Protein AF-D8S7T9-F1 (afdb_monomer_lite)

Sequence (359 aa):
MAIVAQCFHDFSVYMCTDYEGRRCRTYKETYKSWFNVFKRYNYNITSVTRKLCLKIQSFLRFKGFEYMSTKGLPNNVINEAEAILNVNFPNSLRCLLLSMDGQPENCIISGLQHQEYRGFIGTYWTCNTFVCSKLLSLREICSFTIDLRLSVPCFPANLVSFGCSLDASKIYFINVHSGDIFITSKDFRLNSEVMLCTPISVRGEMSLICWLAKLSSNLHTGKSCLIQNPIKAIFQGGLAANSLYHHGCVPIPELSSFASDEFTYVAFICIDSEYLSLYNNIYLCASHKSKSNVNDTLLHKFSIWFGSQEEYCYDGRTYGVMTKKFTLEVPLCTVWVACKSESETLTKSLDVSFLDYMF

Secondary structure (DSSP, 8-state):
-HHHHHHHHHH---SSB-TTSPBPSSHHHHHHHHHHHHTTS-HHHHHHHHHHHHHHHHHHHHTT--SPPPBPPPHHHHHHHHHHHTSPPPHHHHHHHHHB--S-TTHHHHHHHTT----TTEEEEETTEEEEEEEPPHHHHHHHHHHHHHHSTT--TTEEEEEEETTSSSEEEEETTT--EEEE-TTHHHH--EEE-S-GGG-STTHHHHHHHHHHHHHHTT-S---S-HHHHHHHHHHHTTS-------------------EEEEEEEEEEHHHHTT-SEEEEEEEE--TT---EEEEEEEEPP-S---EEEETTEEEEEEEEEEEE-STTEEEEEEEE-SSSPEE------------

Structure (mmCIF, N/CA/C/O backbone):
data_AF-D8S7T9-F1
#
_entry.id   AF-D8S7T9-F1
#
loop_
_atom_site.group_PDB
_atom_site.id
_atom_site.type_symbol
_atom_site.label_atom_id
_atom_site.label_alt_id
_atom_site.label_comp_id
_atom_site.label_asym_id
_atom_site.label_entity_id
_atom_site.label_seq_id
_atom_site.pdbx_PDB_ins_code
_atom_site.Cartn_x
_atom_site.Cartn_y
_atom_site.Cartn_z
_atom_site.occupancy
_atom_site.B_iso_or_equiv
_atom_site.auth_seq_id
_atom_site.auth_comp_id
_atom_site.auth_asym_id
_atom_site.auth_atom_id
_atom_site.pdbx_PDB_model_num
ATOM 1 N N . MET A 1 1 ? -18.961 6.317 29.649 1.00 61.78 1 MET A N 1
ATOM 2 C CA . MET A 1 1 ? -17.769 6.998 29.091 1.00 61.78 1 MET A CA 1
ATOM 3 C C . MET A 1 1 ? -16.629 6.040 28.739 1.00 61.78 1 MET A C 1
ATOM 5 O O . MET A 1 1 ? -16.102 6.177 27.646 1.00 61.78 1 MET A O 1
ATOM 9 N N . ALA A 1 2 ? -16.296 5.039 29.569 1.00 81.31 2 ALA A N 1
ATOM 10 C CA . ALA A 1 2 ? -15.176 4.115 29.310 1.00 81.31 2 ALA A CA 1
ATOM 11 C C . ALA A 1 2 ? -15.178 3.460 27.910 1.00 81.31 2 ALA A C 1
ATOM 13 O O . ALA A 1 2 ? -14.163 3.467 27.225 1.00 81.31 2 ALA A O 1
ATOM 14 N N . ILE A 1 3 ? -16.332 2.982 27.427 1.00 83.69 3 ILE A N 1
ATOM 15 C CA . ILE A 1 3 ? -16.404 2.300 26.122 1.00 83.69 3 ILE A CA 1
ATOM 16 C C . ILE A 1 3 ? -16.193 3.233 24.918 1.00 83.69 3 ILE A C 1
ATOM 18 O O . ILE A 1 3 ? -15.766 2.782 23.859 1.00 83.69 3 ILE A O 1
ATOM 22 N N . VAL A 1 4 ? -16.462 4.534 25.080 1.00 86.12 4 VAL A N 1
ATOM 23 C CA . VAL A 1 4 ? -16.204 5.550 24.046 1.00 86.12 4 VAL A CA 1
ATOM 24 C C . VAL A 1 4 ? -14.700 5.750 23.904 1.00 86.12 4 VAL A C 1
ATOM 26 O O . VAL A 1 4 ? -14.163 5.642 22.805 1.00 86.12 4 VAL A O 1
ATOM 29 N N . ALA A 1 5 ? -14.020 5.951 25.039 1.00 84.94 5 ALA A N 1
ATOM 30 C CA . ALA A 1 5 ? -12.566 6.054 25.090 1.00 84.94 5 ALA A CA 1
ATOM 31 C C . ALA A 1 5 ? -11.900 4.795 24.520 1.00 84.94 5 ALA A C 1
ATOM 33 O O . ALA A 1 5 ? -10.916 4.903 23.798 1.00 84.94 5 ALA A O 1
ATOM 34 N N . GLN A 1 6 ? -12.479 3.618 24.765 1.00 85.56 6 GLN A N 1
ATOM 35 C CA . GLN A 1 6 ? -11.957 2.361 24.244 1.00 85.56 6 GLN A CA 1
ATOM 36 C C . GLN A 1 6 ? -12.157 2.207 22.727 1.00 85.56 6 GLN A C 1
ATOM 38 O O . GLN A 1 6 ? -11.219 1.835 22.033 1.00 85.56 6 GLN A O 1
ATOM 43 N N . CYS A 1 7 ? -13.320 2.577 22.172 1.00 86.12 7 CYS A N 1
ATOM 44 C CA . CYS A 1 7 ? -13.515 2.616 20.711 1.00 86.12 7 CYS A CA 1
ATOM 45 C C . CYS A 1 7 ? -12.513 3.550 20.022 1.00 86.12 7 CYS A C 1
ATOM 47 O O . CYS A 1 7 ? -11.958 3.219 18.972 1.00 86.12 7 CYS A O 1
ATOM 49 N N . PHE A 1 8 ? -12.272 4.717 20.621 1.00 85.81 8 PHE A N 1
ATOM 50 C CA . PHE A 1 8 ? -11.303 5.675 20.112 1.00 85.81 8 PHE A CA 1
ATOM 51 C C . PHE A 1 8 ? -9.867 5.149 20.228 1.00 85.81 8 PHE A C 1
ATOM 53 O O . PHE A 1 8 ? -9.102 5.200 19.267 1.00 85.81 8 PHE A O 1
ATOM 60 N N . HIS A 1 9 ? -9.500 4.603 21.384 1.00 84.44 9 HIS A N 1
ATOM 61 C CA . HIS A 1 9 ? -8.158 4.088 21.617 1.00 84.44 9 HIS A CA 1
ATOM 62 C C . HIS A 1 9 ? -7.837 2.893 20.715 1.00 84.44 9 HIS A C 1
ATOM 64 O O . HIS A 1 9 ? -6.738 2.820 20.172 1.00 84.44 9 HIS A O 1
ATOM 70 N N . ASP A 1 10 ? -8.780 1.975 20.528 1.00 83.12 10 ASP A N 1
ATOM 71 C CA . ASP A 1 10 ? -8.523 0.700 19.859 1.00 83.12 10 ASP A CA 1
ATOM 72 C C . ASP A 1 10 ? -8.684 0.807 18.340 1.00 83.12 10 ASP A C 1
ATOM 74 O O . ASP A 1 10 ? -7.868 0.270 17.584 1.00 83.12 10 ASP A O 1
ATOM 78 N N . PHE A 1 11 ? -9.697 1.559 17.896 1.00 83.69 11 PHE A N 1
ATOM 79 C CA . PHE A 1 11 ? -10.107 1.640 16.493 1.00 83.69 11 PHE A CA 1
ATOM 80 C C . PHE A 1 11 ? -10.143 3.070 15.941 1.00 83.69 11 PHE A C 1
ATOM 82 O O . PHE A 1 11 ? -10.482 3.254 14.773 1.00 83.69 11 PHE A O 1
ATOM 89 N N . SER A 1 12 ? -9.818 4.093 16.739 1.00 84.94 12 SER A N 1
ATOM 90 C CA . SER A 1 12 ? -9.882 5.507 16.326 1.00 84.94 12 SER A CA 1
ATOM 91 C C . SER A 1 12 ? -11.252 5.894 15.754 1.00 84.94 12 SER A C 1
ATOM 93 O O . SER A 1 12 ? -11.362 6.641 14.782 1.00 84.94 12 SER A O 1
ATOM 95 N N . VAL A 1 13 ? -12.309 5.351 16.363 1.00 85.44 13 VAL A N 1
ATOM 96 C CA . VAL A 1 13 ? -13.708 5.589 15.997 1.00 85.44 13 VAL A CA 1
ATOM 97 C C . VAL A 1 13 ? -14.301 6.643 16.931 1.00 85.44 13 VAL A C 1
ATOM 99 O O . VAL A 1 13 ? -14.369 6.439 18.141 1.00 85.44 13 VAL A O 1
ATOM 102 N N . TYR A 1 14 ? -14.735 7.765 16.356 1.00 87.38 14 TYR A N 1
ATOM 103 C CA . TYR A 1 14 ? -15.283 8.931 17.066 1.00 87.38 14 TYR A CA 1
ATOM 104 C C . TYR A 1 14 ? -16.811 9.063 16.954 1.00 87.38 14 TYR A C 1
ATOM 106 O O . TYR A 1 14 ? -17.395 9.964 17.547 1.00 87.38 14 TYR A O 1
ATOM 114 N N . MET A 1 15 ? -17.471 8.174 16.204 1.00 88.75 15 MET A N 1
ATOM 115 C CA . MET A 1 15 ? -18.933 8.111 16.097 1.00 88.75 15 MET A CA 1
ATOM 116 C C . MET A 1 15 ? -19.416 6.677 16.302 1.00 88.75 15 MET A C 1
ATOM 118 O O . MET A 1 15 ? -18.704 5.740 15.950 1.00 88.75 15 MET A O 1
ATOM 122 N N . CYS A 1 16 ? -20.644 6.492 16.797 1.00 92.19 16 CYS A N 1
ATOM 123 C CA . CYS A 1 16 ? -21.295 5.181 16.876 1.00 92.19 16 CYS A CA 1
ATOM 124 C C . CYS A 1 16 ? -21.527 4.608 15.469 1.00 92.19 16 CYS A C 1
ATOM 126 O O . CYS A 1 16 ? -22.607 4.762 14.900 1.00 92.19 16 CYS A O 1
ATOM 128 N N . THR A 1 17 ? -20.513 3.977 14.891 1.00 91.06 17 THR A N 1
ATOM 129 C CA . THR A 1 17 ? -20.541 3.418 13.540 1.00 91.06 17 THR A CA 1
ATOM 130 C C . THR A 1 17 ? -19.900 2.047 13.540 1.00 91.06 17 THR A C 1
ATOM 132 O O . THR A 1 17 ? -18.891 1.829 14.207 1.00 91.06 17 THR A O 1
ATOM 135 N N . ASP A 1 18 ? -20.493 1.104 12.826 1.00 89.31 18 ASP A N 1
ATOM 136 C CA . ASP A 1 18 ? -19.906 -0.212 12.627 1.00 89.31 18 ASP A CA 1
ATOM 137 C C . ASP A 1 18 ? -18.683 -0.135 11.697 1.00 89.31 18 ASP A C 1
ATOM 139 O O . ASP A 1 18 ? -18.306 0.936 11.210 1.00 89.31 18 ASP A O 1
ATOM 143 N N . TYR A 1 19 ? -18.031 -1.272 11.466 1.00 82.75 19 TYR A N 1
ATOM 144 C CA . TYR A 1 19 ? -16.831 -1.311 10.627 1.00 82.75 19 TYR A CA 1
ATOM 145 C C . TYR A 1 19 ? -17.101 -0.933 9.158 1.00 82.75 19 TYR A C 1
ATOM 147 O O . TYR A 1 19 ? -16.207 -0.447 8.469 1.00 82.75 19 TYR A O 1
ATOM 155 N N . GLU A 1 20 ? -18.340 -1.107 8.692 1.00 83.06 20 GLU A N 1
ATOM 156 C CA . GLU A 1 20 ? -18.798 -0.724 7.353 1.00 83.06 20 GLU A CA 1
ATOM 157 C C . GLU A 1 20 ? -19.238 0.746 7.305 1.00 83.06 20 GLU A C 1
ATOM 159 O O . GLU A 1 20 ? -19.651 1.240 6.256 1.00 83.06 20 GLU A O 1
ATOM 164 N N . GLY A 1 21 ? -19.138 1.486 8.412 1.00 83.88 21 GLY A N 1
ATOM 165 C CA . GLY A 1 21 ? -19.540 2.887 8.516 1.00 83.88 21 GLY A CA 1
ATOM 166 C C . GLY A 1 21 ? -21.049 3.108 8.647 1.00 83.88 21 GLY A C 1
ATOM 167 O O . GLY A 1 21 ? -21.503 4.247 8.531 1.00 83.88 21 GLY A O 1
ATOM 168 N N . ARG A 1 22 ? -21.844 2.062 8.893 1.00 89.44 22 ARG A N 1
ATOM 169 C CA . ARG A 1 22 ? -23.276 2.189 9.205 1.00 89.44 22 ARG A CA 1
ATOM 170 C C . ARG A 1 22 ? -23.439 2.660 10.643 1.00 89.44 22 ARG A C 1
ATOM 172 O O . ARG A 1 22 ? -22.680 2.262 11.521 1.00 89.44 22 ARG A O 1
ATOM 179 N N . ARG A 1 23 ? -24.438 3.499 10.916 1.00 93.62 23 ARG A N 1
ATOM 180 C CA . ARG A 1 23 ? -24.698 3.989 12.279 1.00 93.62 23 ARG A CA 1
ATOM 181 C C . ARG A 1 23 ? -25.137 2.843 13.200 1.00 93.62 23 ARG A C 1
ATOM 183 O O . ARG A 1 23 ? -26.058 2.102 12.875 1.00 93.62 23 ARG A O 1
ATOM 190 N N . CYS A 1 24 ? -24.512 2.754 14.369 1.00 94.88 24 CYS A N 1
ATOM 191 C CA . CYS A 1 24 ? -24.904 1.885 15.479 1.00 94.88 24 CYS A CA 1
ATOM 192 C C . CYS A 1 24 ? -25.748 2.664 16.492 1.00 94.88 24 CYS A C 1
ATOM 194 O O . CYS A 1 24 ? -25.611 3.884 16.612 1.00 94.88 24 CYS A O 1
ATOM 196 N N . ARG A 1 25 ? -26.555 1.964 17.300 1.00 94.44 25 ARG A N 1
ATOM 197 C CA . ARG A 1 25 ? -27.319 2.600 18.388 1.00 94.44 25 ARG A CA 1
ATOM 198 C C . ARG A 1 25 ? -26.417 2.968 19.562 1.00 94.44 25 ARG A C 1
ATOM 200 O O . ARG A 1 25 ? -26.697 3.922 20.280 1.00 94.44 25 ARG A O 1
ATOM 207 N N . THR A 1 26 ? -25.329 2.219 19.766 1.00 95.25 26 THR A N 1
ATOM 208 C CA . THR A 1 26 ? -24.405 2.438 20.889 1.00 95.25 26 THR A CA 1
ATOM 209 C C . THR A 1 26 ? -22.932 2.245 20.520 1.00 95.25 26 THR A C 1
ATOM 211 O O . THR A 1 26 ? -22.576 1.536 19.572 1.00 95.25 26 THR A O 1
ATOM 214 N N . TYR A 1 27 ? -22.041 2.806 21.345 1.00 92.88 27 TYR A N 1
ATOM 215 C CA . TYR A 1 27 ? -20.605 2.515 21.280 1.00 92.88 27 TYR A CA 1
ATOM 216 C C . TYR A 1 27 ? -20.274 1.060 21.648 1.00 92.88 27 TYR A C 1
ATOM 218 O O . TYR A 1 27 ? -19.257 0.540 21.210 1.00 92.88 27 TYR A O 1
ATOM 226 N N . LYS A 1 28 ? -21.135 0.360 22.401 1.00 94.69 28 LYS A N 1
ATOM 227 C CA . LYS A 1 28 ? -20.950 -1.072 22.692 1.00 94.69 28 LYS A CA 1
ATOM 228 C C . LYS A 1 28 ? -21.147 -1.928 21.442 1.00 94.69 28 LYS A C 1
ATOM 230 O O . LYS A 1 28 ? -20.353 -2.829 21.185 1.00 94.69 28 LYS A O 1
ATOM 235 N N . GLU A 1 29 ? -22.182 -1.629 20.659 1.00 94.75 29 GLU A N 1
ATOM 236 C CA . GLU A 1 29 ? -22.422 -2.261 19.354 1.00 94.75 29 GLU A CA 1
ATOM 237 C C . GLU A 1 29 ? -21.301 -1.941 18.368 1.00 94.75 29 GLU A C 1
ATOM 239 O O . GLU A 1 29 ? -20.779 -2.847 17.724 1.00 94.75 29 GLU A O 1
ATOM 244 N N . THR A 1 30 ? -20.879 -0.674 18.335 1.00 93.62 30 THR A N 1
ATOM 245 C CA . THR A 1 30 ? -19.709 -0.208 17.577 1.00 93.62 30 THR A CA 1
ATOM 246 C C . THR A 1 30 ? -18.482 -1.045 17.932 1.00 93.62 30 THR A C 1
ATOM 248 O O . THR A 1 30 ? -17.964 -1.760 17.077 1.00 93.62 30 THR A O 1
ATOM 251 N N . TYR A 1 31 ? -18.073 -1.062 19.204 1.00 91.81 31 TYR A N 1
ATOM 252 C CA . TYR A 1 31 ? -16.911 -1.825 19.660 1.00 91.81 31 TYR A CA 1
ATOM 253 C C . TYR A 1 31 ? -17.007 -3.298 19.272 1.00 91.81 31 TYR A C 1
ATOM 255 O O . TYR A 1 31 ? -16.071 -3.853 18.708 1.00 91.81 31 TYR A O 1
ATOM 263 N N . LYS A 1 32 ? -18.161 -3.929 19.522 1.00 92.69 32 LYS A N 1
ATOM 264 C CA . LYS A 1 32 ? -18.389 -5.339 19.195 1.00 92.69 32 LYS A CA 1
ATOM 265 C C . LYS A 1 32 ? -18.274 -5.594 17.693 1.00 92.69 32 LYS A C 1
ATOM 267 O O . LYS A 1 32 ? -17.698 -6.608 17.311 1.00 92.69 32 LYS A O 1
ATOM 272 N N . SER A 1 33 ? -18.792 -4.703 16.848 1.00 90.75 33 SER A N 1
ATOM 273 C CA . SER A 1 33 ? -18.662 -4.825 15.395 1.00 90.75 33 SER A CA 1
ATOM 274 C C . SER A 1 33 ? -17.204 -4.758 14.955 1.00 90.75 33 SER A C 1
ATOM 276 O O . SER A 1 33 ? -16.753 -5.648 14.238 1.00 90.75 33 SER A O 1
ATOM 278 N N . TRP A 1 34 ? -16.478 -3.728 15.387 1.00 88.62 34 TRP A N 1
ATOM 279 C CA . TRP A 1 34 ? -15.075 -3.527 15.030 1.00 88.62 34 TRP A CA 1
ATOM 280 C C . TRP A 1 34 ? -14.200 -4.673 15.548 1.00 88.62 34 TRP A C 1
ATOM 282 O O . TRP A 1 34 ? -13.459 -5.295 14.787 1.00 88.62 34 TRP A O 1
ATOM 292 N N . PHE A 1 35 ? -14.368 -5.038 16.819 1.00 88.94 35 PHE A N 1
ATOM 293 C CA . PHE A 1 35 ? -13.677 -6.164 17.434 1.00 88.94 35 PHE A CA 1
ATOM 294 C C . PHE A 1 35 ? -13.981 -7.485 16.723 1.00 88.94 35 PHE A C 1
ATOM 296 O O . PHE A 1 35 ? -13.075 -8.271 16.491 1.00 88.94 35 PHE A O 1
ATOM 303 N N . ASN A 1 36 ? -15.228 -7.754 16.327 1.00 88.31 36 ASN A N 1
ATOM 304 C CA . ASN A 1 36 ? -15.576 -9.010 15.656 1.00 88.31 36 ASN A CA 1
ATOM 305 C C . ASN A 1 36 ? -14.937 -9.177 14.277 1.00 88.31 36 ASN A C 1
ATOM 307 O O . ASN A 1 36 ? -14.655 -10.312 13.887 1.00 88.31 36 ASN A O 1
ATOM 311 N N . VAL A 1 37 ? -14.730 -8.078 13.553 1.00 83.94 37 VAL A N 1
ATOM 312 C CA . VAL A 1 37 ? -14.011 -8.098 12.277 1.00 83.94 37 VAL A CA 1
ATOM 313 C C . VAL A 1 37 ? -12.524 -8.292 12.518 1.00 83.94 37 VAL A C 1
ATOM 315 O O . VAL A 1 37 ? -11.904 -9.144 11.886 1.00 83.94 37 VAL A O 1
ATOM 318 N N . PHE A 1 38 ? -11.966 -7.557 13.477 1.00 80.38 38 PHE A N 1
ATOM 319 C CA . PHE A 1 38 ? -10.525 -7.513 13.672 1.00 80.38 38 PHE A CA 1
ATOM 320 C C . PHE A 1 38 ? -9.946 -8.608 14.560 1.00 80.38 38 PHE A C 1
ATOM 322 O O . PHE A 1 38 ? -8.776 -8.931 14.408 1.00 80.38 38 PHE A O 1
ATOM 329 N N . LYS A 1 39 ? -10.748 -9.268 15.401 1.00 83.75 39 LYS A N 1
ATOM 330 C CA . LYS A 1 39 ? -10.316 -10.441 16.185 1.00 83.75 39 LYS A CA 1
ATOM 331 C C . LYS A 1 39 ? -9.911 -11.636 15.317 1.00 83.75 39 LYS A C 1
ATOM 333 O O . LYS A 1 39 ? -9.321 -12.576 15.831 1.00 83.75 39 LYS A O 1
ATOM 338 N N . ARG A 1 40 ? -10.295 -11.635 14.032 1.00 81.69 40 ARG A N 1
ATOM 339 C CA . ARG A 1 40 ? -9.862 -12.638 13.044 1.00 81.69 40 ARG A CA 1
ATOM 340 C C . ARG A 1 40 ? -8.404 -12.437 12.627 1.00 81.69 40 ARG A C 1
ATOM 342 O O . ARG A 1 40 ? -7.799 -13.356 12.093 1.00 81.69 40 ARG A O 1
ATOM 349 N N . TYR A 1 41 ? -7.867 -11.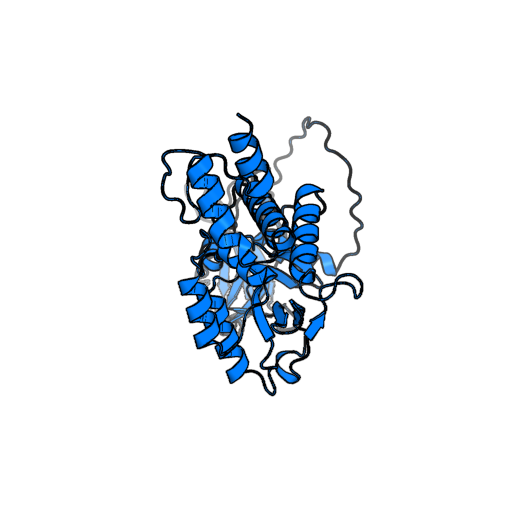250 12.882 1.00 82.19 41 TYR A N 1
ATOM 350 C CA . TYR A 1 41 ? -6.495 -10.862 12.612 1.00 82.19 41 TYR A CA 1
ATOM 351 C C . TYR A 1 41 ? -5.737 -10.691 13.925 1.00 82.19 41 TYR A C 1
ATOM 353 O O . TYR A 1 41 ? -6.319 -10.628 15.012 1.00 82.19 41 TYR A O 1
ATOM 361 N N . ASN A 1 42 ? -4.414 -10.562 13.838 1.00 83.75 42 ASN A N 1
ATOM 362 C CA . ASN A 1 42 ? -3.641 -10.133 14.992 1.00 83.75 42 ASN A CA 1
ATOM 363 C C . ASN A 1 42 ? -4.088 -8.713 15.392 1.00 83.75 42 ASN A C 1
ATOM 365 O O . ASN A 1 42 ? -3.947 -7.750 14.630 1.00 83.75 42 ASN A O 1
ATOM 369 N N . TYR A 1 43 ? -4.646 -8.597 16.597 1.00 81.50 43 TYR A N 1
ATOM 370 C CA . TYR A 1 43 ? -5.220 -7.354 17.106 1.00 81.50 43 TYR A CA 1
ATOM 371 C C . TYR A 1 43 ? -4.212 -6.194 17.101 1.00 81.50 43 TYR A C 1
ATOM 373 O O . TYR A 1 43 ? -4.552 -5.080 16.697 1.00 81.50 43 TYR A O 1
ATOM 381 N N . ASN A 1 44 ? -2.956 -6.467 17.468 1.00 84.25 44 ASN A N 1
ATOM 382 C CA . ASN A 1 44 ? -1.903 -5.453 17.505 1.00 84.25 44 ASN A CA 1
ATOM 383 C C . ASN A 1 44 ? -1.572 -4.947 16.098 1.00 84.25 44 ASN A C 1
ATOM 385 O O . ASN A 1 44 ? -1.517 -3.737 15.887 1.00 84.25 44 ASN A O 1
ATOM 389 N N . ILE A 1 45 ? -1.430 -5.858 15.128 1.00 86.06 45 ILE A N 1
ATOM 390 C CA . ILE A 1 45 ? -1.201 -5.509 13.714 1.00 86.06 45 ILE A CA 1
ATOM 391 C C . ILE A 1 45 ? -2.323 -4.602 13.221 1.00 86.06 45 ILE A C 1
ATOM 393 O O . ILE A 1 45 ? -2.075 -3.546 12.638 1.00 86.06 45 ILE A O 1
ATOM 397 N N . THR A 1 46 ? -3.561 -4.979 13.516 1.00 82.25 46 THR A N 1
ATOM 398 C CA . THR A 1 46 ? -4.735 -4.253 13.044 1.00 82.25 46 THR A CA 1
ATOM 399 C C . THR A 1 46 ? -4.830 -2.850 13.643 1.00 82.25 46 THR A C 1
ATOM 401 O O . THR A 1 46 ? -4.944 -1.866 12.908 1.00 82.25 46 THR A O 1
ATOM 404 N N . SER A 1 47 ? -4.769 -2.742 14.976 1.00 83.81 47 SER A N 1
ATOM 405 C CA . SER A 1 47 ? -4.905 -1.460 15.673 1.00 83.81 47 SER A CA 1
ATOM 406 C C . SER A 1 47 ? -3.800 -0.490 15.252 1.00 83.81 47 SER A C 1
ATOM 408 O O . SER A 1 47 ? -4.077 0.670 14.940 1.00 83.81 47 SER A O 1
ATOM 410 N N . VAL A 1 48 ? -2.554 -0.970 15.162 1.00 89.44 48 VAL A N 1
ATOM 411 C CA . VAL A 1 48 ? -1.413 -0.140 14.754 1.00 89.44 48 VAL A CA 1
ATOM 412 C C . VAL A 1 48 ? -1.539 0.287 13.293 1.00 89.44 48 VAL A C 1
ATOM 414 O O . VAL A 1 48 ? -1.411 1.478 13.006 1.00 89.44 48 VAL A O 1
ATOM 417 N N . THR A 1 49 ? -1.854 -0.638 12.379 1.00 89.00 49 THR A N 1
ATOM 418 C CA . THR A 1 49 ? -2.036 -0.324 10.951 1.00 89.00 49 THR A CA 1
ATOM 419 C C . THR A 1 49 ? -3.100 0.749 10.772 1.00 89.00 49 THR A C 1
ATOM 421 O O . THR A 1 49 ? -2.846 1.774 10.141 1.00 89.00 49 THR A O 1
ATOM 424 N N . ARG A 1 50 ? -4.267 0.580 11.401 1.00 86.31 50 ARG A N 1
ATOM 425 C CA . ARG A 1 50 ? -5.373 1.534 11.296 1.00 86.31 50 ARG A CA 1
ATOM 426 C C . ARG A 1 50 ? -5.016 2.913 11.852 1.00 86.31 50 ARG A C 1
ATOM 428 O O . ARG A 1 50 ? -5.304 3.920 11.205 1.00 86.31 50 ARG A O 1
ATOM 435 N N . LYS A 1 51 ? -4.365 2.976 13.017 1.00 88.50 51 LYS A N 1
ATOM 436 C CA . LYS A 1 51 ? -3.885 4.242 13.601 1.00 88.50 51 LYS A CA 1
ATOM 437 C C . LYS A 1 51 ? -2.926 4.963 12.659 1.00 88.50 51 LYS A C 1
ATOM 439 O O . LYS A 1 51 ? -3.062 6.168 12.459 1.00 88.50 51 LYS A O 1
ATOM 444 N N . LEU A 1 52 ? -1.983 4.236 12.059 1.00 90.44 52 LEU A N 1
ATOM 445 C CA . LEU A 1 52 ? -1.040 4.795 11.089 1.00 90.44 52 LEU A CA 1
ATOM 446 C C . LEU A 1 52 ? -1.756 5.310 9.841 1.00 90.44 52 LEU A C 1
ATOM 448 O O . LEU A 1 52 ? -1.513 6.442 9.432 1.00 90.44 52 LEU A O 1
ATOM 452 N N . CYS A 1 53 ? -2.683 4.522 9.298 1.00 88.38 53 CYS A N 1
ATOM 453 C CA . CYS A 1 53 ? -3.513 4.895 8.157 1.00 88.38 53 CYS A CA 1
ATOM 454 C C . CYS A 1 53 ? -4.262 6.207 8.415 1.00 88.38 53 CYS A C 1
ATOM 456 O O . CYS A 1 53 ? -4.131 7.154 7.645 1.00 88.38 53 CYS A O 1
ATOM 458 N N . LEU A 1 54 ? -4.979 6.299 9.537 1.00 86.12 54 LEU A N 1
ATOM 459 C CA . LEU A 1 54 ? -5.739 7.494 9.910 1.00 86.12 54 LEU A CA 1
ATOM 460 C C . LEU A 1 54 ? -4.841 8.696 10.194 1.00 86.12 54 LEU A C 1
ATOM 462 O O . LEU A 1 54 ? -5.211 9.822 9.866 1.00 86.12 54 LEU A O 1
ATOM 466 N N . LYS A 1 55 ? -3.660 8.477 10.779 1.00 88.62 55 LYS A N 1
ATOM 467 C CA . LYS A 1 55 ? -2.680 9.538 11.025 1.00 88.62 55 LYS A CA 1
ATOM 468 C C . LYS A 1 55 ? -2.126 10.095 9.714 1.00 88.62 55 LYS A C 1
ATOM 470 O O . LYS A 1 55 ? -2.032 11.310 9.567 1.00 88.62 55 LYS A O 1
ATOM 475 N N . ILE A 1 56 ? -1.799 9.228 8.754 1.00 86.38 56 ILE A N 1
ATOM 476 C CA . ILE A 1 56 ? -1.364 9.643 7.414 1.00 86.38 56 ILE A CA 1
ATOM 477 C C . ILE A 1 56 ? -2.508 10.373 6.702 1.00 86.38 56 ILE A C 1
ATOM 479 O O . ILE A 1 56 ? -2.315 11.499 6.261 1.00 86.38 56 ILE A O 1
ATOM 483 N N . GLN A 1 57 ? -3.714 9.802 6.671 1.00 83.75 57 GLN A N 1
ATOM 484 C CA . GLN A 1 57 ? -4.891 10.435 6.062 1.00 83.75 57 GLN A CA 1
ATOM 485 C C . GLN A 1 57 ? -5.198 11.808 6.670 1.00 83.75 57 GLN A C 1
ATOM 487 O O . GLN A 1 57 ? -5.443 12.760 5.937 1.00 83.75 57 GLN A O 1
ATOM 492 N N . SER A 1 58 ? -5.158 11.934 7.998 1.00 84.31 58 SER A N 1
ATOM 493 C CA . SER A 1 58 ? -5.388 13.209 8.691 1.00 84.31 58 SER A CA 1
ATOM 494 C C . SER A 1 58 ? -4.343 14.251 8.311 1.00 84.31 58 SER A C 1
ATOM 496 O O . SER A 1 58 ? -4.699 15.392 8.025 1.00 84.31 58 SER A O 1
ATOM 498 N N . PHE A 1 59 ? -3.067 13.856 8.253 1.00 83.94 59 PHE A N 1
ATOM 499 C CA . PHE A 1 59 ? -2.000 14.741 7.796 1.00 83.94 59 PHE A CA 1
ATOM 500 C C . PHE A 1 59 ? -2.223 15.185 6.350 1.00 83.94 59 PHE A C 1
ATOM 502 O O . PHE A 1 59 ? -2.109 16.371 6.046 1.00 83.94 59 PHE A O 1
ATOM 509 N N . LEU A 1 60 ? -2.582 14.250 5.468 1.00 78.50 60 LEU A N 1
ATOM 510 C CA . LEU A 1 60 ? -2.811 14.560 4.065 1.00 78.50 60 LEU A CA 1
ATOM 511 C C . LEU A 1 60 ? -4.015 15.505 3.878 1.00 78.50 60 LEU A C 1
ATOM 513 O O . LEU A 1 60 ? -3.915 16.485 3.143 1.00 78.50 60 LEU A O 1
ATOM 517 N N . ARG A 1 61 ? -5.116 15.286 4.608 1.00 80.00 61 ARG A N 1
ATOM 518 C CA . ARG A 1 61 ? -6.278 16.195 4.612 1.00 80.00 61 ARG A CA 1
ATOM 519 C C . ARG A 1 61 ? -5.931 17.583 5.128 1.00 80.00 61 ARG A C 1
ATOM 521 O O . ARG A 1 61 ? -6.331 18.571 4.528 1.00 80.00 61 ARG A O 1
ATOM 528 N N . PHE A 1 62 ? -5.171 17.666 6.220 1.00 80.44 62 PHE A N 1
ATOM 529 C CA . PHE A 1 62 ? -4.735 18.946 6.784 1.00 80.44 62 PHE A CA 1
ATOM 530 C C . PHE A 1 62 ? -3.911 19.771 5.785 1.00 80.44 62 PHE A C 1
ATOM 532 O O . PHE A 1 62 ? -3.941 20.997 5.815 1.00 80.44 62 PHE A O 1
ATOM 539 N N . LYS A 1 63 ? -3.190 19.105 4.881 1.00 74.06 63 LYS A N 1
ATOM 540 C CA . LYS A 1 63 ? -2.416 19.745 3.814 1.00 74.06 63 LYS A CA 1
ATOM 541 C C . LYS A 1 63 ? -3.220 20.044 2.543 1.00 74.06 63 LYS A C 1
ATOM 543 O O . LYS A 1 63 ? -2.621 20.509 1.581 1.00 74.06 63 LYS A O 1
ATOM 548 N N . GLY A 1 64 ? -4.536 19.820 2.547 1.00 68.19 64 GLY A N 1
ATOM 549 C CA . GLY A 1 64 ? -5.420 20.158 1.430 1.00 68.19 64 GLY A CA 1
ATOM 550 C C . GLY A 1 64 ? -5.330 19.200 0.243 1.00 68.19 64 GLY A C 1
ATOM 551 O O . GLY A 1 64 ? -5.664 19.584 -0.867 1.00 68.19 64 GLY A O 1
ATOM 552 N N . PHE A 1 65 ? -4.861 17.963 0.435 1.00 70.06 65 PHE A N 1
ATOM 553 C CA . PHE A 1 65 ? -4.811 17.005 -0.669 1.00 70.06 65 PHE A CA 1
ATOM 554 C C . PHE A 1 65 ? -6.209 16.451 -0.959 1.00 70.06 65 PHE A C 1
ATOM 556 O O . PHE A 1 65 ? -6.759 15.702 -0.152 1.00 70.06 65 PHE A O 1
ATOM 563 N N . GLU A 1 66 ? -6.775 16.803 -2.115 1.00 58.16 66 GLU A N 1
ATOM 564 C CA . GLU A 1 66 ? -8.121 16.373 -2.523 1.00 58.16 66 GLU A CA 1
ATOM 565 C C . GLU A 1 66 ? -8.172 14.916 -3.000 1.00 58.16 66 GLU A C 1
ATOM 567 O O . GLU A 1 66 ? -9.176 14.226 -2.814 1.00 58.16 66 GLU A O 1
ATOM 572 N N . TYR A 1 67 ? -7.064 14.393 -3.532 1.00 63.03 67 TYR A N 1
ATOM 573 C CA . TYR A 1 67 ? -6.974 13.027 -4.057 1.00 63.03 67 TYR A CA 1
ATOM 574 C C . TYR A 1 67 ? -6.707 12.000 -2.952 1.00 63.03 67 TYR A C 1
ATOM 576 O O . TYR A 1 67 ? -5.655 11.353 -2.868 1.00 63.03 67 TYR A O 1
ATOM 584 N N . MET A 1 68 ? -7.678 11.923 -2.047 1.00 64.50 68 MET A N 1
ATOM 585 C CA . MET A 1 68 ? -7.634 11.120 -0.838 1.00 64.50 68 MET A CA 1
ATOM 586 C C . MET A 1 68 ? -7.791 9.636 -1.104 1.00 64.50 68 MET A C 1
ATOM 588 O O . MET A 1 68 ? -8.488 9.205 -2.019 1.00 64.50 68 MET A O 1
ATOM 592 N N . SER A 1 69 ? -7.184 8.856 -0.211 1.00 64.56 69 SER A N 1
ATOM 593 C CA . SER A 1 69 ? -7.410 7.426 -0.173 1.00 64.56 69 SER A CA 1
ATOM 594 C C . SER A 1 69 ? -8.890 7.120 0.040 1.00 64.56 69 SER A C 1
ATOM 596 O O . SER A 1 69 ? -9.530 7.726 0.911 1.00 64.56 69 SER A O 1
ATOM 598 N N . THR A 1 70 ? -9.411 6.163 -0.709 1.00 77.88 70 THR A N 1
ATOM 599 C CA . THR A 1 70 ? -10.804 5.719 -0.627 1.00 77.88 70 THR A CA 1
ATOM 600 C C . THR A 1 70 ? -11.065 4.955 0.678 1.00 77.88 70 THR A C 1
ATOM 602 O O . THR A 1 70 ? -10.159 4.594 1.440 1.00 77.88 70 THR A O 1
ATOM 605 N N . LYS A 1 71 ? -12.349 4.763 0.991 1.00 84.94 71 LYS A N 1
ATOM 606 C CA . LYS A 1 71 ? -12.798 4.033 2.182 1.00 84.94 71 LYS A CA 1
ATOM 607 C C . LYS A 1 71 ? -12.295 2.585 2.135 1.00 84.94 71 LYS A C 1
ATOM 609 O O . LYS A 1 71 ? -12.263 1.987 1.071 1.00 84.94 71 LYS A O 1
ATOM 614 N N . GLY A 1 72 ? -11.9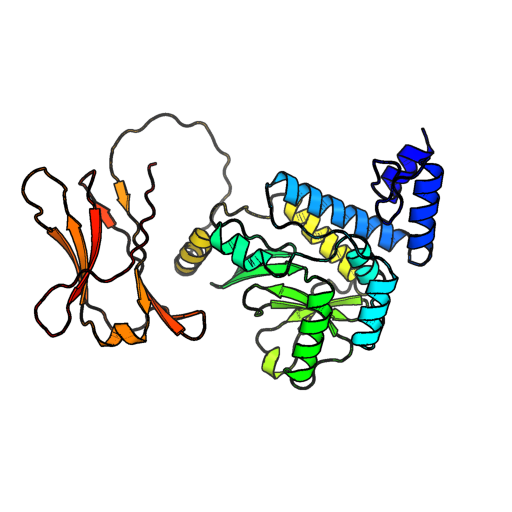46 2.028 3.294 1.00 87.50 72 GLY A N 1
ATOM 615 C CA . GLY A 1 72 ? -11.555 0.623 3.397 1.00 87.50 72 GLY A CA 1
ATOM 616 C C . GLY A 1 72 ? -12.633 -0.355 2.917 1.00 87.50 72 GLY A C 1
ATOM 617 O O . GLY A 1 72 ? -13.830 -0.045 2.923 1.00 87.50 72 GLY A O 1
ATOM 618 N N . LEU A 1 73 ? -12.185 -1.543 2.515 1.00 91.06 73 LEU A N 1
ATOM 619 C CA . LEU A 1 73 ? -13.002 -2.569 1.870 1.00 91.06 73 LEU A CA 1
ATOM 620 C C . LEU A 1 73 ? -13.524 -3.614 2.854 1.00 91.06 73 LEU A C 1
ATOM 622 O O . LEU A 1 73 ? -12.846 -3.934 3.829 1.00 91.06 73 LEU A O 1
ATOM 626 N N . PRO A 1 74 ? -14.697 -4.212 2.596 1.00 90.75 74 PRO A N 1
ATOM 627 C CA . PRO A 1 74 ? -15.171 -5.352 3.367 1.00 90.75 74 PRO A CA 1
ATOM 628 C C . PRO A 1 74 ? -14.386 -6.631 3.021 1.00 90.75 74 PRO A C 1
ATOM 630 O O . PRO A 1 74 ? -13.823 -6.782 1.937 1.00 90.75 74 PRO A O 1
ATOM 633 N N . ASN A 1 75 ? -14.371 -7.595 3.947 1.00 90.88 75 ASN A N 1
ATOM 634 C CA . ASN A 1 75 ? -13.569 -8.819 3.805 1.00 90.88 75 ASN A CA 1
ATOM 635 C C . ASN A 1 75 ? -13.926 -9.666 2.579 1.00 90.88 75 ASN A C 1
ATOM 637 O O . ASN A 1 75 ? -13.047 -10.316 2.033 1.00 90.88 75 ASN A O 1
ATOM 641 N N . ASN A 1 76 ? -15.193 -9.699 2.167 1.00 93.75 76 ASN A N 1
ATOM 642 C CA . ASN A 1 76 ? -15.620 -10.480 1.004 1.00 93.75 76 ASN A CA 1
ATOM 643 C C . ASN A 1 76 ? -14.955 -9.988 -0.287 1.00 93.75 76 ASN A C 1
ATOM 645 O O . ASN A 1 76 ? -14.522 -10.814 -1.078 1.00 93.75 76 ASN A O 1
ATOM 649 N N . VAL A 1 77 ? -14.808 -8.671 -0.447 1.00 95.69 77 VAL A N 1
ATOM 650 C CA . VAL A 1 77 ? -14.136 -8.067 -1.607 1.00 95.69 77 VAL A CA 1
ATOM 651 C C . VAL A 1 77 ? -12.636 -8.385 -1.590 1.00 95.69 77 VAL A C 1
ATOM 653 O O . VAL A 1 77 ? -12.056 -8.717 -2.617 1.00 95.69 77 VAL A O 1
ATOM 656 N N . ILE A 1 78 ? -12.006 -8.366 -0.410 1.00 96.50 78 ILE A N 1
ATOM 657 C CA . ILE A 1 78 ? -10.593 -8.758 -0.259 1.00 96.50 78 ILE A CA 1
ATOM 658 C C . ILE A 1 78 ? -10.397 -10.246 -0.590 1.00 96.50 78 ILE A C 1
ATOM 660 O O . ILE A 1 78 ? -9.464 -10.593 -1.305 1.00 96.50 78 ILE A O 1
ATOM 664 N N . ASN A 1 79 ? -11.292 -11.114 -0.112 1.00 96.75 79 ASN A N 1
ATOM 665 C CA . ASN A 1 79 ? -11.237 -12.552 -0.386 1.00 96.75 79 ASN A CA 1
ATOM 666 C C . ASN A 1 79 ? -11.422 -12.866 -1.880 1.00 96.75 79 ASN A C 1
ATOM 668 O O . ASN A 1 79 ? -10.824 -13.807 -2.392 1.00 96.75 79 ASN A O 1
ATOM 672 N N . GLU A 1 80 ? -12.256 -12.099 -2.583 1.00 98.19 80 GLU A N 1
ATOM 673 C CA . GLU A 1 80 ? -12.427 -12.233 -4.031 1.00 98.19 80 GLU A CA 1
ATOM 674 C C . GLU A 1 80 ? -11.133 -11.879 -4.776 1.00 98.19 80 GLU A C 1
ATOM 676 O O . GLU A 1 80 ? -10.700 -12.630 -5.647 1.00 98.19 80 GLU A O 1
ATOM 681 N N . ALA A 1 81 ? -10.458 -10.797 -4.382 1.00 98.12 81 ALA A N 1
ATOM 682 C CA . ALA A 1 81 ? -9.160 -10.422 -4.945 1.00 98.12 81 ALA A CA 1
ATOM 683 C C . ALA A 1 81 ? -8.066 -11.473 -4.687 1.00 98.12 81 ALA A C 1
ATOM 685 O O . ALA A 1 81 ? -7.282 -11.786 -5.583 1.00 98.12 81 ALA A O 1
ATOM 686 N N . GLU A 1 82 ? -8.027 -12.053 -3.488 1.00 98.06 82 GLU A N 1
ATOM 687 C CA . GLU A 1 82 ? -7.144 -13.179 -3.158 1.00 98.06 82 GLU A CA 1
ATOM 688 C C . GLU A 1 82 ? -7.404 -14.397 -4.049 1.00 98.06 82 GLU A C 1
ATOM 690 O O . GLU A 1 82 ? -6.459 -15.012 -4.545 1.00 98.06 82 GLU A O 1
ATOM 695 N N . ALA A 1 83 ? -8.678 -14.710 -4.308 1.00 98.19 83 ALA A N 1
ATOM 696 C CA . ALA A 1 83 ? -9.064 -15.789 -5.212 1.00 98.19 83 ALA A CA 1
ATOM 697 C C . ALA A 1 83 ? -8.647 -15.498 -6.663 1.00 98.19 83 ALA A C 1
ATOM 699 O O . ALA A 1 83 ? -8.083 -16.374 -7.317 1.00 98.19 83 ALA A O 1
ATOM 700 N N . ILE A 1 84 ? -8.848 -14.265 -7.147 1.00 97.81 84 ILE A N 1
ATOM 701 C CA . ILE A 1 84 ? -8.415 -13.818 -8.483 1.00 97.81 84 ILE A CA 1
ATOM 702 C C . ILE A 1 84 ? -6.896 -13.951 -8.640 1.00 97.81 84 ILE A C 1
ATOM 704 O O . ILE A 1 84 ? -6.406 -14.426 -9.664 1.00 97.81 84 ILE A O 1
ATOM 708 N N . LEU A 1 85 ? -6.136 -13.546 -7.621 1.00 97.56 85 LEU A N 1
ATOM 709 C CA . LEU A 1 85 ? -4.676 -13.598 -7.640 1.00 97.56 85 LEU A CA 1
ATOM 710 C C . LEU A 1 85 ? -4.101 -14.965 -7.249 1.00 97.56 85 LEU A C 1
ATOM 712 O O . LEU A 1 85 ? -2.888 -15.156 -7.387 1.00 97.56 85 LEU A O 1
ATOM 716 N N . ASN A 1 86 ? -4.941 -15.896 -6.792 1.00 97.44 86 ASN A N 1
ATOM 717 C CA . ASN A 1 86 ? -4.568 -17.196 -6.237 1.00 97.44 86 ASN A CA 1
ATOM 718 C C . ASN A 1 86 ? -3.482 -17.094 -5.144 1.00 97.44 86 ASN A C 1
ATOM 720 O O . ASN A 1 86 ? -2.469 -17.795 -5.176 1.00 97.44 86 ASN A O 1
ATOM 724 N N . VAL A 1 87 ? -3.661 -16.164 -4.203 1.00 97.12 87 VAL A N 1
ATOM 725 C CA . VAL A 1 87 ? -2.747 -15.918 -3.073 1.00 97.12 87 VAL A CA 1
ATOM 726 C C . VAL A 1 87 ? -3.537 -15.542 -1.825 1.00 97.12 87 VAL A C 1
ATOM 728 O O . VAL A 1 87 ? -4.616 -14.976 -1.931 1.00 97.12 87 VAL A O 1
ATOM 731 N N . ASN A 1 88 ? -2.970 -15.776 -0.643 1.00 96.44 88 ASN A N 1
ATOM 732 C CA . ASN A 1 88 ? -3.507 -15.237 0.608 1.00 96.44 88 ASN A CA 1
ATOM 733 C C . ASN A 1 88 ? -2.718 -13.988 0.987 1.00 96.44 88 ASN A C 1
ATOM 735 O O . ASN A 1 88 ? -1.499 -14.062 1.133 1.00 96.44 88 ASN A O 1
ATOM 739 N N . PHE A 1 89 ? -3.379 -12.849 1.159 1.00 96.50 89 PHE A N 1
ATOM 740 C CA . PHE A 1 89 ? -2.697 -11.636 1.580 1.00 96.50 89 PHE A CA 1
ATOM 741 C C . PHE A 1 89 ? -2.241 -11.739 3.039 1.00 96.50 89 PHE A C 1
ATOM 743 O O . PHE A 1 89 ? -2.988 -12.231 3.893 1.00 96.50 89 PHE A O 1
ATOM 750 N N . PRO A 1 90 ? -1.050 -11.204 3.362 1.00 94.62 90 PRO A N 1
ATOM 751 C CA . PRO A 1 90 ? -0.584 -11.138 4.736 1.00 94.62 90 PRO A CA 1
ATOM 752 C C . PRO A 1 90 ? -1.514 -10.239 5.555 1.00 94.62 90 PRO A C 1
ATOM 754 O O . PRO A 1 90 ? -2.147 -9.310 5.029 1.00 94.62 90 PRO A O 1
ATOM 757 N N . ASN A 1 91 ? -1.591 -10.493 6.861 1.00 92.19 91 ASN A N 1
ATOM 758 C CA . ASN A 1 91 ? -2.529 -9.802 7.749 1.00 92.19 91 ASN A CA 1
ATOM 759 C C . ASN A 1 91 ? -2.354 -8.285 7.694 1.00 92.19 91 ASN A C 1
ATOM 761 O O . ASN A 1 91 ? -3.336 -7.543 7.727 1.00 92.19 91 ASN A O 1
ATOM 765 N N . SER A 1 92 ? -1.110 -7.825 7.587 1.00 91.94 92 SER A N 1
ATOM 766 C CA . SER A 1 92 ? -0.790 -6.406 7.445 1.00 91.94 92 SER A CA 1
ATOM 767 C C . SER A 1 92 ? -1.408 -5.766 6.193 1.00 91.94 92 SER A C 1
ATOM 769 O O . SER A 1 92 ? -2.016 -4.699 6.310 1.00 91.94 92 SER A O 1
ATOM 771 N N . LEU A 1 93 ? -1.337 -6.411 5.019 1.00 95.00 93 LEU A N 1
ATOM 772 C CA . LEU A 1 93 ? -1.965 -5.899 3.792 1.00 95.00 93 LEU A CA 1
ATOM 773 C C . LEU A 1 93 ? -3.491 -5.929 3.900 1.00 95.00 93 LEU A C 1
ATOM 775 O O . LEU A 1 93 ? -4.147 -4.944 3.565 1.00 95.00 93 LEU A O 1
ATOM 779 N N . ARG A 1 94 ? -4.068 -7.011 4.439 1.00 94.56 94 ARG A N 1
ATOM 780 C CA . ARG A 1 94 ? -5.519 -7.078 4.681 1.00 94.56 94 ARG A CA 1
ATOM 781 C C . ARG A 1 94 ? -5.982 -5.947 5.597 1.00 94.56 94 ARG A C 1
ATOM 783 O O . ARG A 1 94 ? -6.977 -5.293 5.308 1.00 94.56 94 ARG A O 1
ATOM 790 N N . CYS A 1 95 ? -5.247 -5.675 6.676 1.00 91.94 95 CYS A N 1
ATOM 791 C CA . CYS A 1 95 ? -5.548 -4.579 7.600 1.00 91.94 95 CYS A CA 1
ATOM 792 C C . CYS A 1 95 ? -5.420 -3.198 6.944 1.00 91.94 95 CYS A C 1
ATOM 794 O O . CYS A 1 95 ? -6.210 -2.303 7.263 1.00 91.94 95 CYS A O 1
ATOM 796 N N . LEU A 1 96 ? -4.454 -3.022 6.034 1.00 93.38 96 LEU A N 1
ATOM 797 C CA . LEU A 1 96 ? -4.325 -1.809 5.230 1.00 93.38 96 LEU A CA 1
ATOM 798 C C . LEU A 1 96 ? -5.561 -1.624 4.341 1.00 93.38 96 LEU A C 1
ATOM 800 O O . LEU A 1 96 ? -6.194 -0.576 4.431 1.00 93.38 96 LEU A O 1
ATOM 804 N N . LEU A 1 97 ? -5.965 -2.656 3.595 1.00 94.25 97 LEU A N 1
ATOM 805 C CA . LEU A 1 97 ? -7.131 -2.626 2.697 1.00 94.25 97 LEU A CA 1
ATOM 806 C C . LEU A 1 97 ? -8.465 -2.452 3.438 1.00 94.25 97 LEU A C 1
ATOM 808 O O . LEU A 1 97 ? -9.355 -1.741 2.980 1.00 94.25 97 LEU A O 1
ATOM 812 N N . LEU A 1 98 ? -8.590 -3.030 4.635 1.00 90.88 98 LEU A N 1
ATOM 813 C CA . LEU A 1 98 ? -9.721 -2.790 5.543 1.00 90.88 98 LEU A CA 1
ATOM 814 C C . LEU A 1 98 ? -9.758 -1.344 6.063 1.00 90.88 98 LEU A C 1
ATOM 816 O O . LEU A 1 98 ? -10.801 -0.870 6.514 1.00 90.88 98 LEU A O 1
ATOM 820 N N . SER A 1 99 ? -8.622 -0.644 6.043 1.00 88.06 99 SER A N 1
ATOM 821 C CA . SER A 1 99 ? -8.508 0.739 6.509 1.00 88.06 99 SER A CA 1
ATOM 822 C C . SER A 1 99 ? -8.650 1.755 5.373 1.00 88.06 99 SER A C 1
ATOM 824 O O . SER A 1 99 ? -9.227 2.821 5.602 1.00 88.06 99 SER A O 1
ATOM 826 N N . MET A 1 100 ? -8.152 1.441 4.175 1.00 90.81 100 MET A N 1
ATOM 827 C CA . MET A 1 100 ? -8.230 2.278 2.976 1.00 90.81 100 MET A CA 1
ATOM 828 C C . MET A 1 100 ? -8.043 1.462 1.692 1.00 90.81 100 MET A C 1
ATOM 830 O O . MET A 1 100 ? -7.249 0.527 1.677 1.00 90.81 100 MET A O 1
ATOM 834 N N . ASP A 1 101 ? -8.704 1.862 0.609 1.00 92.88 101 ASP A N 1
ATOM 835 C CA . ASP A 1 101 ? -8.616 1.201 -0.703 1.00 92.88 101 ASP A CA 1
ATOM 836 C C . ASP A 1 101 ? -7.709 1.964 -1.687 1.00 92.88 101 ASP A C 1
ATOM 838 O O . ASP A 1 101 ? -8.097 2.343 -2.791 1.00 92.88 101 ASP A O 1
ATOM 842 N N . GLY A 1 102 ? -6.474 2.236 -1.259 1.00 91.38 102 GLY A N 1
ATOM 843 C CA . GLY A 1 102 ? -5.517 2.965 -2.091 1.00 91.38 102 GLY A CA 1
ATOM 844 C C . GLY A 1 102 ? -5.987 4.369 -2.467 1.00 91.38 102 GLY A C 1
ATOM 845 O O . GLY A 1 102 ? -6.840 4.951 -1.797 1.00 91.38 102 GLY A O 1
ATOM 846 N N . GLN A 1 103 ? -5.388 4.935 -3.513 1.00 88.06 103 GLN A N 1
ATOM 847 C CA . GLN A 1 103 ? -5.819 6.186 -4.139 1.00 88.06 103 GLN A CA 1
ATOM 848 C C . GLN A 1 103 ? -6.635 5.897 -5.411 1.00 88.06 103 GLN A C 1
ATOM 850 O O . GLN A 1 103 ? -6.390 4.883 -6.059 1.00 88.06 103 GLN A O 1
ATOM 855 N N . PRO A 1 104 ? -7.575 6.779 -5.804 1.00 84.69 104 PRO A N 1
ATOM 856 C CA . PRO A 1 104 ? -8.348 6.608 -7.035 1.00 84.69 104 PRO A CA 1
ATOM 857 C C . PRO A 1 104 ? -7.450 6.497 -8.268 1.00 84.69 104 PRO A C 1
ATOM 859 O O . PRO A 1 104 ? -6.497 7.256 -8.388 1.00 84.69 104 PRO A O 1
ATOM 862 N N . GLU A 1 105 ? -7.784 5.642 -9.230 1.00 77.56 105 GLU A N 1
ATOM 863 C CA . GLU A 1 105 ? -6.963 5.399 -10.429 1.00 77.56 105 GLU A CA 1
ATOM 864 C C . GLU A 1 105 ? -6.557 6.696 -11.159 1.00 77.56 105 GLU A C 1
ATOM 866 O O . GLU A 1 105 ? -5.377 6.929 -11.436 1.00 77.56 105 GLU A O 1
ATOM 871 N N . ASN A 1 106 ? -7.522 7.606 -11.322 1.00 74.12 106 ASN A N 1
ATOM 872 C CA . ASN A 1 106 ? -7.356 8.878 -12.026 1.00 74.12 106 ASN A CA 1
ATOM 873 C C . ASN A 1 106 ? -6.680 9.980 -11.200 1.00 74.12 106 ASN A C 1
ATOM 875 O O . ASN A 1 106 ? -6.445 11.056 -11.746 1.00 74.12 106 ASN A O 1
ATOM 879 N N . CYS A 1 107 ? -6.348 9.737 -9.921 1.00 71.56 107 CYS A N 1
ATOM 880 C CA . CYS A 1 107 ? -5.796 10.757 -9.018 1.00 71.56 107 CYS A CA 1
ATOM 881 C C . CYS A 1 107 ? -4.545 11.438 -9.574 1.00 71.56 107 CYS A C 1
ATOM 883 O O . CYS A 1 107 ? -4.323 12.623 -9.347 1.00 71.56 107 CYS A O 1
ATOM 885 N N . ILE A 1 108 ? -3.753 10.669 -10.316 1.00 66.25 108 ILE A N 1
ATOM 886 C CA . ILE A 1 108 ? -2.533 11.090 -10.986 1.00 66.25 108 ILE A CA 1
ATOM 887 C C . ILE A 1 108 ? -2.830 12.160 -12.029 1.00 66.25 108 ILE A C 1
ATOM 889 O O . ILE A 1 108 ? -2.270 13.249 -11.968 1.00 66.25 108 ILE A O 1
ATOM 893 N N . ILE A 1 109 ? -3.697 11.836 -12.989 1.00 65.94 109 ILE A N 1
ATOM 894 C CA . ILE A 1 109 ? -3.953 12.674 -14.161 1.00 65.94 109 ILE A CA 1
ATOM 895 C C . ILE A 1 109 ? -4.631 13.958 -13.702 1.00 65.94 109 ILE A C 1
ATOM 897 O O . ILE A 1 109 ? -4.175 15.051 -14.033 1.00 65.94 109 ILE A O 1
ATOM 901 N N . SER A 1 110 ? -5.656 13.821 -12.861 1.00 65.44 110 SER A N 1
ATOM 902 C CA . SER A 1 110 ? -6.362 14.962 -12.295 1.00 65.44 110 SER A CA 1
ATOM 903 C C . SER A 1 110 ? -5.428 15.815 -11.442 1.00 65.44 110 SER A C 1
ATOM 905 O O . SER A 1 110 ? -5.381 17.029 -11.606 1.00 65.44 110 SER A O 1
ATOM 907 N N . GLY A 1 111 ? -4.609 15.217 -10.580 1.00 63.25 111 GLY A N 1
ATOM 908 C CA . GLY A 1 111 ? -3.699 15.998 -9.757 1.00 63.25 111 GLY A CA 1
ATOM 909 C C . GLY A 1 111 ? -2.574 16.661 -10.560 1.00 63.25 111 GLY A C 1
ATOM 910 O O . GLY A 1 111 ? -2.131 17.736 -10.177 1.00 63.25 111 GLY A O 1
ATOM 911 N N . LEU A 1 112 ? -2.088 16.061 -11.652 1.00 64.81 112 LEU A N 1
ATOM 912 C CA . LEU A 1 112 ? -1.075 16.685 -12.510 1.00 64.81 112 LEU A CA 1
ATOM 913 C C . LEU A 1 112 ? -1.663 17.886 -13.254 1.00 64.81 112 LEU A C 1
ATOM 915 O O . LEU A 1 112 ? -1.031 18.940 -13.277 1.00 64.81 112 LEU A O 1
ATOM 919 N N . GLN A 1 113 ? -2.888 17.758 -13.777 1.00 63.94 113 GLN A N 1
ATOM 920 C CA . GLN A 1 113 ? -3.619 18.860 -14.414 1.00 63.94 113 GLN A CA 1
ATOM 921 C C . GLN A 1 113 ? -3.800 20.054 -13.470 1.00 63.94 113 GLN A C 1
ATOM 923 O O . GLN A 1 113 ? -3.639 21.197 -13.888 1.00 63.94 113 GLN A O 1
ATOM 928 N N . HIS A 1 114 ? -4.063 19.789 -12.189 1.00 63.38 114 HIS A N 1
ATOM 929 C CA . HIS A 1 114 ? -4.263 20.828 -11.177 1.00 63.38 114 HIS A CA 1
ATOM 930 C C . HIS A 1 114 ? -2.976 21.201 -10.414 1.00 63.38 114 HIS A C 1
ATOM 932 O O . HIS A 1 114 ? -3.027 22.008 -9.499 1.00 63.38 114 HIS A O 1
ATOM 938 N N . GLN A 1 115 ? -1.808 20.644 -10.772 1.00 63.53 115 GLN A N 1
ATOM 939 C CA . GLN A 1 115 ? -0.529 20.814 -10.048 1.00 63.53 115 GLN A CA 1
ATOM 940 C C . GLN A 1 115 ? -0.562 20.395 -8.562 1.00 63.53 115 GLN A C 1
ATOM 942 O O . GLN A 1 115 ? 0.301 20.764 -7.764 1.00 63.53 115 GLN A O 1
ATOM 947 N N . GLU A 1 116 ? -1.527 19.565 -8.194 1.00 64.94 116 GLU A N 1
ATOM 948 C CA . GLU A 1 116 ? -1.853 19.175 -6.823 1.00 64.94 116 GLU A CA 1
ATOM 949 C C . GLU A 1 116 ? -1.565 17.697 -6.541 1.00 64.94 116 GLU A C 1
ATOM 951 O O . GLU A 1 116 ? -1.764 17.221 -5.419 1.00 64.94 116 GLU A O 1
ATOM 956 N N . TYR A 1 117 ? -1.078 16.946 -7.537 1.00 63.44 117 TYR A N 1
ATOM 957 C CA . TYR A 1 117 ? -0.882 15.516 -7.357 1.00 63.44 117 TYR A CA 1
ATOM 958 C C . TYR A 1 117 ? 0.216 15.197 -6.349 1.00 63.44 117 TYR A C 1
ATOM 960 O O . TYR A 1 117 ? 1.391 15.519 -6.559 1.00 63.44 117 TYR A O 1
ATOM 968 N N . ARG A 1 118 ? -0.156 14.457 -5.298 1.00 69.19 118 ARG A N 1
ATOM 969 C CA . ARG A 1 118 ? 0.789 13.824 -4.377 1.00 69.19 118 ARG A CA 1
ATOM 970 C C . ARG A 1 118 ? 0.383 12.388 -4.085 1.00 69.19 118 ARG A C 1
ATOM 972 O O . ARG A 1 118 ? -0.690 12.111 -3.550 1.00 69.19 118 ARG A O 1
ATOM 979 N N . GLY A 1 119 ? 1.276 11.473 -4.434 1.00 71.38 119 GLY A N 1
ATOM 980 C CA . GLY A 1 119 ? 1.136 10.061 -4.136 1.00 71.38 119 GLY A CA 1
ATOM 981 C C . GLY A 1 119 ? 1.244 9.788 -2.633 1.00 71.38 119 GLY A C 1
ATOM 982 O O . GLY A 1 119 ? 2.038 10.411 -1.925 1.00 71.38 119 GLY A O 1
ATOM 983 N N . PHE A 1 120 ? 0.443 8.844 -2.145 1.00 79.31 120 PHE A N 1
ATOM 984 C CA . PHE A 1 120 ? 0.348 8.457 -0.737 1.00 79.31 120 PHE A CA 1
ATOM 985 C C . PHE A 1 120 ? 1.684 7.966 -0.174 1.00 79.31 120 PHE A C 1
ATOM 987 O O . PHE A 1 120 ? 2.035 8.272 0.963 1.00 79.31 120 PHE A O 1
ATOM 994 N N . ILE A 1 121 ? 2.432 7.208 -0.978 1.00 79.31 121 ILE A N 1
ATOM 995 C CA . ILE A 1 121 ? 3.732 6.641 -0.601 1.00 79.31 121 ILE A CA 1
ATOM 996 C C . ILE A 1 121 ? 4.810 7.735 -0.555 1.00 79.31 121 ILE A C 1
ATOM 998 O O . ILE A 1 121 ? 5.814 7.610 0.147 1.00 79.31 121 ILE A O 1
ATOM 1002 N N . GLY A 1 122 ? 4.559 8.841 -1.252 1.00 73.06 122 GLY A N 1
ATOM 1003 C CA . GLY A 1 122 ? 5.357 10.049 -1.220 1.00 73.06 122 GLY A CA 1
ATOM 1004 C C . GLY A 1 122 ? 5.812 10.487 -2.603 1.00 73.06 122 GLY A C 1
ATOM 1005 O O . GLY A 1 122 ? 5.736 9.760 -3.594 1.00 73.06 122 GLY A O 1
ATOM 1006 N N . THR A 1 123 ? 6.318 11.713 -2.627 1.00 69.81 123 THR A N 1
ATOM 1007 C CA . THR A 1 123 ? 7.021 12.324 -3.752 1.00 69.81 123 THR A CA 1
ATOM 1008 C C . THR A 1 123 ? 8.456 12.579 -3.343 1.00 69.81 123 THR A C 1
ATOM 1010 O O . THR A 1 123 ? 8.682 13.220 -2.313 1.00 69.81 123 THR A O 1
ATOM 1013 N N . TYR A 1 124 ? 9.418 12.127 -4.135 1.00 69.94 124 TYR A N 1
ATOM 1014 C CA . TYR A 1 124 ? 10.817 12.477 -3.942 1.00 69.94 124 TYR A CA 1
ATOM 1015 C C . TYR A 1 124 ? 11.516 12.696 -5.278 1.00 69.94 124 TYR A C 1
ATOM 1017 O O . TYR A 1 124 ? 11.127 12.152 -6.308 1.00 69.94 124 TYR A O 1
ATOM 1025 N N . TRP A 1 125 ? 12.558 13.519 -5.239 1.00 65.62 125 TRP A N 1
ATOM 1026 C CA . TRP A 1 125 ? 13.454 13.755 -6.359 1.00 65.62 125 TRP A CA 1
ATOM 1027 C C . TRP A 1 125 ? 14.767 13.033 -6.074 1.00 65.62 125 TRP A C 1
ATOM 1029 O O . TRP A 1 125 ? 15.393 13.272 -5.039 1.00 65.62 125 TRP A O 1
ATOM 1039 N N . THR A 1 126 ? 15.179 12.124 -6.951 1.00 60.94 126 THR A N 1
ATOM 1040 C CA . THR A 1 126 ? 16.477 11.447 -6.846 1.00 60.94 126 THR A CA 1
ATOM 1041 C C . THR A 1 126 ? 17.084 11.299 -8.230 1.00 60.94 126 THR A C 1
ATOM 1043 O O . THR A 1 126 ? 16.379 10.909 -9.153 1.00 60.94 126 THR A O 1
ATOM 1046 N N . CYS A 1 127 ? 18.371 11.620 -8.382 1.00 61.94 127 CYS A N 1
ATOM 1047 C CA . CYS A 1 127 ? 19.127 11.392 -9.620 1.00 61.94 127 CYS A CA 1
ATOM 1048 C C . CYS A 1 127 ? 18.369 11.832 -10.890 1.00 61.94 127 CYS A C 1
ATOM 1050 O O . CYS A 1 127 ? 18.182 11.038 -11.807 1.00 61.94 127 CYS A O 1
ATOM 1052 N N . ASN A 1 128 ? 17.869 13.071 -10.907 1.00 63.56 128 ASN A N 1
ATOM 1053 C CA . ASN A 1 128 ? 17.088 13.659 -12.009 1.00 63.56 128 ASN A CA 1
ATOM 1054 C C . ASN A 1 128 ? 15.742 13.000 -12.315 1.00 63.56 128 ASN A C 1
ATOM 1056 O O . ASN A 1 128 ? 15.127 13.286 -13.334 1.00 63.56 128 ASN A O 1
ATOM 1060 N N . THR A 1 129 ? 15.264 12.135 -11.426 1.00 64.88 129 THR A N 1
ATOM 1061 C CA . THR A 1 129 ? 13.982 11.458 -11.576 1.00 64.88 129 THR A CA 1
ATOM 1062 C C . THR A 1 129 ? 13.028 11.929 -10.489 1.00 64.88 129 THR A C 1
ATOM 1064 O O . THR A 1 129 ? 13.298 11.792 -9.288 1.00 64.88 129 THR A O 1
ATOM 1067 N N . PHE A 1 130 ? 11.884 12.463 -10.910 1.00 71.50 130 PHE A N 1
ATOM 1068 C CA . PHE A 1 130 ? 10.752 12.676 -10.021 1.00 71.50 130 PHE A CA 1
ATOM 1069 C C . PHE A 1 130 ? 9.998 11.377 -9.835 1.00 71.50 130 PHE A C 1
ATOM 1071 O O . PHE A 1 130 ? 9.374 10.863 -10.760 1.00 71.50 130 PHE A O 1
ATOM 1078 N N . VAL A 1 131 ? 10.016 10.870 -8.611 1.00 75.62 131 VAL A N 1
ATOM 1079 C CA . VAL A 1 131 ? 9.236 9.702 -8.241 1.00 75.62 131 VAL A CA 1
ATOM 1080 C C . VAL A 1 131 ? 8.056 10.174 -7.415 1.00 75.62 131 VAL A C 1
ATOM 1082 O O . VAL A 1 131 ? 8.222 10.701 -6.316 1.00 75.62 131 VAL A O 1
ATOM 1085 N N . CYS A 1 132 ? 6.853 9.968 -7.938 1.00 81.50 132 CYS A N 1
ATOM 1086 C CA . CYS A 1 132 ? 5.615 10.172 -7.202 1.00 81.50 132 CYS A CA 1
ATOM 1087 C C . CYS A 1 132 ? 4.856 8.856 -7.132 1.00 81.50 132 CYS A C 1
ATOM 1089 O O . CYS A 1 132 ? 4.342 8.381 -8.144 1.00 81.50 132 CYS A O 1
ATOM 1091 N N . SER A 1 133 ? 4.816 8.273 -5.938 1.00 86.75 133 SER A N 1
ATOM 1092 C CA . SER A 1 133 ? 4.340 6.913 -5.721 1.00 86.75 133 SER A CA 1
ATOM 1093 C C . SER A 1 133 ? 2.963 6.898 -5.075 1.00 86.75 133 SER A C 1
ATOM 1095 O O . SER A 1 133 ? 2.771 7.441 -3.982 1.00 86.75 133 SER A O 1
ATOM 1097 N N . LYS A 1 134 ? 2.003 6.239 -5.726 1.00 88.88 134 LYS A N 1
ATOM 1098 C CA . LYS A 1 134 ? 0.663 6.007 -5.186 1.00 88.88 134 LYS A CA 1
ATOM 1099 C C . LYS A 1 134 ? 0.541 4.672 -4.489 1.00 88.88 134 LYS A C 1
ATOM 1101 O O . LYS A 1 134 ? 1.227 3.709 -4.827 1.00 88.88 134 LYS A O 1
ATOM 1106 N N . LEU A 1 135 ? -0.385 4.633 -3.539 1.00 92.44 135 LEU A N 1
ATOM 1107 C CA . LEU A 1 135 ? -0.927 3.381 -3.034 1.00 92.44 135 LEU A CA 1
ATOM 1108 C C . LEU A 1 135 ? -2.026 2.930 -4.000 1.00 92.44 135 LEU A C 1
ATOM 1110 O O . LEU A 1 135 ? -2.938 3.709 -4.274 1.00 92.44 135 LEU A O 1
ATOM 1114 N N . LEU A 1 136 ? -1.922 1.713 -4.526 1.00 94.19 136 LEU A N 1
ATOM 1115 C CA . LEU A 1 136 ? -2.889 1.169 -5.481 1.00 94.19 136 LEU A CA 1
ATOM 1116 C C . LEU A 1 136 ? -4.203 0.811 -4.780 1.00 94.19 136 LEU A C 1
ATOM 1118 O O . LEU A 1 136 ? -4.181 0.299 -3.658 1.00 94.19 136 LEU A O 1
ATOM 1122 N N . SER A 1 137 ? -5.333 1.052 -5.445 1.00 94.75 137 SER A N 1
ATOM 1123 C CA . SER A 1 137 ? -6.612 0.440 -5.063 1.00 94.75 137 SER A CA 1
ATOM 1124 C C . SER A 1 137 ? -6.564 -1.072 -5.265 1.00 94.75 137 SER A C 1
ATOM 1126 O O . SER A 1 137 ? -5.775 -1.570 -6.064 1.00 94.75 137 SER A O 1
ATOM 1128 N N . LEU A 1 138 ? -7.421 -1.836 -4.590 1.00 96.62 138 LEU A N 1
ATOM 1129 C CA . LEU A 1 138 ? -7.437 -3.296 -4.697 1.00 96.62 138 LEU A CA 1
ATOM 1130 C C . LEU A 1 138 ? -7.654 -3.774 -6.137 1.00 96.62 138 LEU A C 1
ATOM 1132 O O . LEU A 1 138 ? -7.069 -4.774 -6.555 1.00 96.62 138 LEU A O 1
ATOM 1136 N N . ARG A 1 139 ? -8.465 -3.044 -6.907 1.00 95.75 139 ARG A N 1
ATOM 1137 C CA . ARG A 1 139 ? -8.662 -3.323 -8.332 1.00 95.75 139 ARG A CA 1
ATOM 1138 C C . ARG A 1 139 ? -7.347 -3.201 -9.098 1.00 95.75 139 ARG A C 1
ATOM 1140 O O . ARG A 1 139 ? -7.004 -4.115 -9.842 1.00 95.75 139 ARG A O 1
ATOM 1147 N N . GLU A 1 140 ? -6.612 -2.115 -8.875 1.00 95.50 140 GLU A N 1
ATOM 1148 C CA . GLU A 1 140 ? -5.305 -1.895 -9.498 1.00 95.50 140 GLU A CA 1
ATOM 1149 C C . GLU A 1 140 ? -4.255 -2.885 -8.989 1.00 95.50 140 GLU A C 1
ATOM 1151 O O . GLU A 1 140 ? -3.440 -3.352 -9.771 1.00 95.50 140 GLU A O 1
ATOM 1156 N N . ILE A 1 141 ? -4.287 -3.268 -7.708 1.00 97.38 141 ILE A N 1
ATOM 1157 C CA . ILE A 1 141 ? -3.439 -4.341 -7.167 1.00 97.38 141 ILE A CA 1
ATOM 1158 C C . ILE A 1 141 ? -3.632 -5.615 -7.988 1.00 97.38 141 ILE A C 1
ATOM 1160 O O . ILE A 1 141 ? -2.648 -6.248 -8.375 1.00 97.38 141 ILE A O 1
ATOM 1164 N N . CYS A 1 142 ? -4.885 -5.979 -8.274 1.00 97.81 142 CYS A N 1
ATOM 1165 C CA . CYS A 1 142 ? -5.200 -7.176 -9.042 1.00 97.81 142 CYS A CA 1
ATOM 1166 C C . CYS A 1 142 ? -4.725 -7.063 -10.490 1.00 97.81 142 CYS A C 1
ATOM 1168 O O . CYS A 1 142 ? -3.938 -7.902 -10.929 1.00 97.81 142 CYS A O 1
ATOM 1170 N N . SER A 1 143 ? -5.173 -6.034 -11.218 1.00 96.56 143 SER A N 1
ATOM 1171 C CA . SER A 1 143 ? -4.833 -5.875 -12.636 1.00 96.56 143 SER A CA 1
ATOM 1172 C C . SER A 1 143 ? -3.328 -5.730 -12.830 1.00 96.56 143 SER A C 1
ATOM 1174 O O . SER A 1 143 ? -2.738 -6.475 -13.601 1.00 96.56 143 SER A O 1
ATOM 1176 N N . PHE A 1 144 ? -2.680 -4.875 -12.040 1.00 95.44 144 PHE A N 1
ATOM 1177 C CA . PHE A 1 144 ? -1.255 -4.607 -12.175 1.00 95.44 144 PHE A CA 1
ATOM 1178 C C . PHE A 1 144 ? -0.399 -5.825 -11.807 1.00 95.44 144 PHE A C 1
ATOM 1180 O O . PHE A 1 144 ? 0.579 -6.117 -12.490 1.00 95.44 144 PHE A O 1
ATOM 1187 N N . THR A 1 145 ? -0.784 -6.601 -10.785 1.00 97.00 145 THR A N 1
ATOM 1188 C CA . THR A 1 145 ? -0.077 -7.854 -10.462 1.00 97.00 145 THR A CA 1
ATOM 1189 C C . THR A 1 145 ? -0.232 -8.889 -11.581 1.00 97.00 145 THR A C 1
ATOM 1191 O O . THR A 1 145 ? 0.737 -9.574 -11.911 1.00 97.00 145 THR A O 1
ATOM 1194 N N . ILE A 1 146 ? -1.423 -9.015 -12.178 1.00 97.56 146 ILE A N 1
ATOM 1195 C CA . ILE A 1 146 ? -1.662 -9.921 -13.315 1.00 97.56 146 ILE A CA 1
ATOM 1196 C C . ILE A 1 146 ? -0.830 -9.484 -14.523 1.00 97.56 146 ILE A C 1
ATOM 1198 O O . ILE A 1 146 ? -0.110 -10.305 -15.091 1.00 97.56 146 ILE A O 1
ATOM 1202 N N . ASP A 1 147 ? -0.851 -8.198 -14.863 1.00 96.06 147 ASP A N 1
ATOM 1203 C CA . ASP A 1 147 ? -0.093 -7.648 -15.987 1.00 96.06 147 ASP A CA 1
ATOM 1204 C C . ASP A 1 147 ? 1.411 -7.883 -15.815 1.00 96.06 147 ASP A C 1
ATOM 1206 O O . ASP A 1 147 ? 2.104 -8.250 -16.765 1.00 96.06 147 ASP A O 1
ATOM 1210 N N . LEU A 1 148 ? 1.938 -7.737 -14.597 1.00 94.62 148 LEU A N 1
ATOM 1211 C CA . LEU A 1 148 ? 3.340 -8.033 -14.298 1.00 94.62 148 LEU A CA 1
ATOM 1212 C C . LEU A 1 148 ? 3.666 -9.522 -14.428 1.00 94.62 148 LEU A C 1
ATOM 1214 O O . LEU A 1 148 ? 4.695 -9.859 -15.007 1.00 94.62 148 LEU A O 1
ATOM 1218 N N . ARG A 1 149 ? 2.781 -10.412 -13.964 1.00 95.25 149 ARG A N 1
ATOM 1219 C CA . ARG A 1 149 ? 2.938 -11.868 -14.138 1.00 95.25 149 ARG A CA 1
ATOM 1220 C C . ARG A 1 149 ? 2.964 -12.285 -15.609 1.00 95.25 149 ARG A C 1
ATOM 1222 O O . ARG A 1 149 ? 3.630 -13.259 -15.941 1.00 95.25 149 ARG A O 1
ATOM 1229 N N . LEU A 1 150 ? 2.244 -11.566 -16.470 1.00 95.31 150 LEU A N 1
ATOM 1230 C CA . LEU A 1 150 ? 2.192 -11.831 -17.909 1.00 95.31 150 LEU A CA 1
ATOM 1231 C C . LEU A 1 150 ? 3.349 -11.184 -18.681 1.00 95.31 150 LEU A C 1
ATOM 1233 O O . LEU A 1 150 ? 3.789 -11.735 -19.686 1.00 95.31 150 LEU A O 1
ATOM 1237 N N . SER A 1 151 ? 3.827 -10.017 -18.239 1.00 92.88 151 SER A N 1
ATOM 1238 C CA . SER A 1 151 ? 4.790 -9.201 -18.995 1.00 92.88 151 SER A CA 1
ATOM 1239 C C . SER A 1 151 ? 6.237 -9.289 -18.512 1.00 92.88 151 SER A C 1
ATOM 1241 O O . SER A 1 151 ? 7.134 -8.900 -19.259 1.00 92.88 151 SER A O 1
ATOM 1243 N N . VAL A 1 152 ? 6.493 -9.762 -17.289 1.00 91.88 152 VAL A N 1
ATOM 1244 C CA . VAL A 1 152 ? 7.846 -9.831 -16.721 1.00 91.88 152 VAL A CA 1
ATOM 1245 C C . VAL A 1 152 ? 8.325 -11.286 -16.673 1.00 91.88 152 VAL A C 1
ATOM 1247 O O . VAL A 1 152 ? 7.711 -12.112 -15.989 1.00 91.88 152 VAL A O 1
ATOM 1250 N N . PRO A 1 153 ? 9.434 -11.624 -17.360 1.00 89.62 153 PRO A N 1
ATOM 1251 C CA . PRO A 1 153 ? 10.001 -12.965 -17.318 1.00 89.62 153 PRO A CA 1
ATOM 1252 C C . PRO A 1 153 ? 10.320 -13.405 -15.887 1.00 89.62 153 PRO A C 1
ATOM 1254 O O . PRO A 1 153 ? 10.932 -12.664 -15.115 1.00 89.62 153 PRO A O 1
ATOM 1257 N N . CYS A 1 154 ? 9.931 -14.634 -15.545 1.00 90.19 154 CYS A N 1
ATOM 1258 C CA . CYS A 1 154 ? 10.195 -15.240 -14.237 1.00 90.19 154 CYS A CA 1
ATOM 1259 C C . CYS A 1 154 ? 9.653 -14.428 -13.043 1.00 90.19 154 CYS A C 1
ATOM 1261 O O . CYS A 1 154 ? 10.229 -14.490 -11.955 1.00 90.19 154 CYS A O 1
ATOM 1263 N N . PHE A 1 155 ? 8.553 -13.683 -13.225 1.00 92.31 155 PHE A N 1
ATOM 1264 C CA . PHE A 1 155 ? 7.947 -12.921 -12.134 1.00 92.31 155 PHE A CA 1
ATOM 1265 C C . PHE A 1 155 ? 7.606 -13.838 -10.940 1.00 92.31 155 PHE A C 1
ATOM 1267 O O . PHE A 1 155 ? 6.898 -14.838 -11.115 1.00 92.31 155 PHE A O 1
ATOM 1274 N N . PRO A 1 156 ? 8.058 -13.521 -9.712 1.00 92.00 156 PRO A N 1
ATOM 1275 C CA . PRO A 1 156 ? 7.804 -14.376 -8.558 1.00 92.00 156 PRO A CA 1
ATOM 1276 C C . PRO A 1 156 ? 6.311 -14.443 -8.208 1.00 92.00 156 PRO A C 1
ATOM 1278 O O . PRO A 1 156 ? 5.682 -13.435 -7.887 1.00 92.00 156 PRO A O 1
ATOM 1281 N N . ALA A 1 157 ? 5.734 -15.649 -8.202 1.00 92.75 157 ALA A N 1
ATOM 1282 C CA . ALA A 1 157 ? 4.299 -15.856 -7.966 1.00 92.75 157 ALA A CA 1
ATOM 1283 C C . ALA A 1 157 ? 3.809 -15.328 -6.603 1.00 92.75 157 ALA A C 1
ATOM 1285 O O . ALA A 1 157 ? 2.639 -14.977 -6.446 1.00 92.75 157 ALA A O 1
ATOM 1286 N N . ASN A 1 158 ? 4.708 -15.250 -5.622 1.00 95.88 158 ASN A N 1
ATOM 1287 C CA . ASN A 1 158 ? 4.446 -14.774 -4.271 1.00 95.88 158 ASN A CA 1
ATOM 1288 C C . ASN A 1 158 ? 4.514 -13.248 -4.105 1.00 95.88 158 ASN A C 1
ATOM 1290 O O . ASN A 1 158 ? 4.278 -12.774 -2.994 1.00 95.88 158 ASN A O 1
ATOM 1294 N N . LEU A 1 159 ? 4.858 -12.480 -5.138 1.00 97.00 159 LEU A N 1
ATOM 1295 C CA . LEU A 1 159 ? 4.844 -11.021 -5.064 1.00 97.00 159 LEU A CA 1
ATOM 1296 C C . LEU A 1 159 ? 3.507 -10.465 -5.553 1.00 97.00 159 LEU A C 1
ATOM 1298 O O . LEU A 1 159 ? 2.983 -10.869 -6.590 1.00 97.00 159 LEU A O 1
ATOM 1302 N N . VAL A 1 160 ? 2.980 -9.505 -4.798 1.00 97.94 160 VAL A N 1
ATOM 1303 C CA . VAL A 1 160 ? 1.790 -8.723 -5.148 1.00 97.94 160 VAL A CA 1
ATOM 1304 C C . VAL A 1 160 ? 2.160 -7.250 -5.104 1.00 97.94 160 VAL A C 1
ATOM 1306 O O . VAL A 1 160 ? 2.738 -6.788 -4.119 1.00 97.94 160 VAL A O 1
ATOM 1309 N N . SER A 1 161 ? 1.849 -6.505 -6.163 1.00 96.69 161 SER A N 1
ATOM 1310 C CA . SER A 1 161 ? 2.108 -5.065 -6.210 1.00 96.69 161 SER A CA 1
ATOM 1311 C C . SER A 1 161 ? 1.047 -4.310 -5.417 1.00 96.69 161 SER A C 1
ATOM 1313 O O . SER A 1 161 ? -0.135 -4.478 -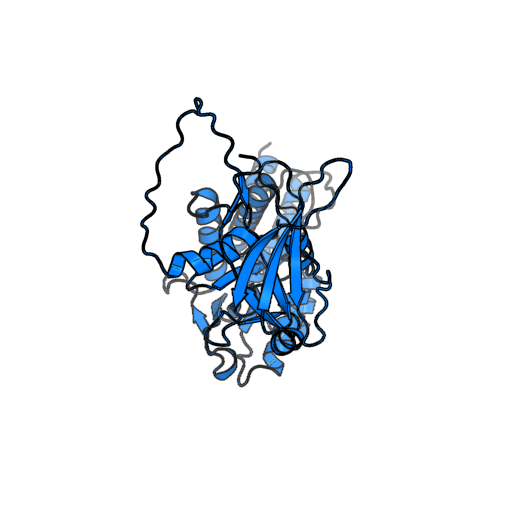5.691 1.00 96.69 161 SER A O 1
ATOM 1315 N N . PHE A 1 162 ? 1.447 -3.449 -4.482 1.00 95.75 162 PHE A N 1
ATOM 1316 C CA . PHE A 1 162 ? 0.515 -2.621 -3.695 1.00 95.75 162 PHE A CA 1
ATOM 1317 C C . PHE A 1 162 ? 0.728 -1.112 -3.880 1.00 95.75 162 PHE A C 1
ATOM 1319 O O . PHE A 1 162 ? -0.054 -0.301 -3.385 1.00 95.75 162 PHE A O 1
ATOM 1326 N N . GLY A 1 163 ? 1.773 -0.718 -4.603 1.00 94.06 163 GLY A N 1
ATOM 1327 C CA . GLY A 1 163 ? 2.076 0.675 -4.904 1.00 94.06 163 GLY A CA 1
ATOM 1328 C C . GLY A 1 163 ? 2.883 0.806 -6.185 1.00 94.06 163 GLY A C 1
ATOM 1329 O O . GLY A 1 163 ? 3.635 -0.105 -6.536 1.00 94.06 163 GLY A O 1
ATOM 1330 N N . CYS A 1 164 ? 2.779 1.944 -6.861 1.00 91.69 164 CYS A N 1
ATOM 1331 C CA . CYS A 1 164 ? 3.615 2.251 -8.020 1.00 91.69 164 CYS A CA 1
ATOM 1332 C C . CYS A 1 164 ? 3.861 3.754 -8.170 1.00 91.69 164 CYS A C 1
ATOM 1334 O O . CYS A 1 164 ? 3.072 4.575 -7.697 1.00 91.69 164 CYS A O 1
ATOM 1336 N N . SER A 1 165 ? 4.963 4.114 -8.824 1.00 87.06 165 SER A N 1
ATOM 1337 C CA . SER A 1 165 ? 5.203 5.468 -9.306 1.00 87.06 165 SER A CA 1
ATOM 1338 C C . SER A 1 165 ? 4.399 5.780 -10.564 1.00 87.06 165 SER A C 1
ATOM 1340 O O . SER A 1 165 ? 3.958 4.879 -11.274 1.00 87.06 165 SER A O 1
ATOM 1342 N N . LEU A 1 166 ? 4.234 7.076 -10.837 1.00 79.62 166 LEU A N 1
ATOM 1343 C CA . LEU A 1 166 ? 3.587 7.622 -12.037 1.00 79.62 166 LEU A CA 1
ATOM 1344 C C . LEU A 1 166 ? 4.018 6.953 -13.346 1.00 79.62 166 LEU A C 1
ATOM 1346 O O . LEU A 1 166 ? 3.188 6.577 -14.162 1.00 79.62 166 LEU A O 1
ATOM 1350 N N . ASP A 1 167 ? 5.324 6.826 -13.524 1.00 77.56 167 ASP A N 1
ATOM 1351 C CA . ASP A 1 167 ? 5.994 6.261 -14.693 1.00 77.56 167 ASP A CA 1
ATOM 1352 C C . ASP A 1 167 ? 6.180 4.737 -14.590 1.00 77.56 167 ASP A C 1
ATOM 1354 O O . ASP A 1 167 ? 6.853 4.132 -15.421 1.00 77.56 167 ASP A O 1
ATOM 1358 N N . ALA A 1 168 ? 5.645 4.115 -13.533 1.00 82.50 168 ALA A N 1
ATOM 1359 C CA . ALA A 1 168 ? 5.849 2.715 -13.176 1.00 82.50 168 ALA A CA 1
ATOM 1360 C C . ALA A 1 168 ? 7.328 2.279 -13.069 1.00 82.50 168 ALA A C 1
ATOM 1362 O O . ALA A 1 168 ? 7.614 1.079 -13.060 1.00 82.50 168 ALA A O 1
ATOM 1363 N N . SER A 1 169 ? 8.277 3.217 -12.939 1.00 82.50 169 SER A N 1
ATOM 1364 C CA . SER A 1 169 ? 9.701 2.899 -12.752 1.00 82.50 169 SER A CA 1
ATOM 1365 C C . SER A 1 169 ? 9.998 2.345 -11.355 1.00 82.50 169 SER A C 1
ATOM 1367 O O . SER A 1 169 ? 10.945 1.575 -11.162 1.00 82.50 169 SER A O 1
ATOM 1369 N N . LYS A 1 170 ? 9.167 2.701 -10.369 1.00 89.19 170 LYS A N 1
ATOM 1370 C CA . LYS A 1 170 ? 9.191 2.186 -8.999 1.00 89.19 170 LYS A CA 1
ATOM 1371 C C . LYS A 1 170 ? 7.894 1.456 -8.703 1.00 89.19 170 LYS A C 1
ATOM 1373 O O . LYS A 1 170 ? 6.840 2.074 -8.600 1.00 89.19 170 LYS A O 1
ATOM 1378 N N . ILE A 1 171 ? 7.973 0.144 -8.516 1.00 93.81 171 ILE A N 1
ATOM 1379 C CA . ILE A 1 171 ? 6.834 -0.685 -8.109 1.00 93.81 171 ILE A CA 1
ATOM 1380 C C . ILE A 1 171 ? 7.140 -1.264 -6.736 1.00 93.81 171 ILE A C 1
ATOM 1382 O O . ILE A 1 171 ? 8.244 -1.753 -6.501 1.00 93.81 171 ILE A O 1
ATOM 1386 N N . TYR A 1 172 ? 6.171 -1.180 -5.831 1.00 95.56 172 TYR A N 1
ATOM 1387 C CA . TYR A 1 172 ? 6.267 -1.686 -4.469 1.00 95.56 172 TYR A CA 1
ATOM 1388 C C . TYR A 1 172 ? 5.513 -3.004 -4.381 1.00 95.56 172 TYR A C 1
ATOM 1390 O O . TYR A 1 172 ? 4.320 -3.071 -4.693 1.00 95.56 172 TYR A O 1
ATOM 1398 N N . PHE A 1 173 ? 6.205 -4.040 -3.926 1.00 97.06 173 PHE A N 1
ATOM 1399 C CA . PHE A 1 173 ? 5.666 -5.379 -3.768 1.00 97.06 173 PHE A CA 1
ATOM 1400 C C . PHE A 1 173 ? 5.603 -5.773 -2.310 1.00 97.06 173 PHE A C 1
ATOM 1402 O O . PHE A 1 173 ? 6.466 -5.400 -1.518 1.00 97.06 173 PHE A O 1
ATOM 1409 N N . ILE A 1 174 ? 4.627 -6.601 -1.980 1.00 97.44 174 ILE A N 1
ATOM 1410 C CA . ILE A 1 174 ? 4.641 -7.387 -0.761 1.00 97.44 174 ILE A CA 1
ATOM 1411 C C . ILE A 1 174 ? 4.778 -8.860 -1.127 1.00 97.44 174 ILE A C 1
ATOM 1413 O O . ILE A 1 174 ? 4.120 -9.351 -2.046 1.00 97.44 174 ILE A O 1
ATOM 1417 N N . ASN A 1 175 ? 5.653 -9.564 -0.419 1.00 97.25 175 ASN A N 1
ATOM 1418 C CA . ASN A 1 175 ? 5.714 -11.013 -0.489 1.00 97.25 175 ASN A CA 1
ATOM 1419 C C . ASN A 1 175 ? 4.588 -11.582 0.363 1.00 97.25 175 ASN A C 1
ATOM 1421 O O . ASN A 1 175 ? 4.567 -11.390 1.574 1.00 97.25 175 ASN A O 1
ATOM 1425 N N . VAL A 1 176 ? 3.655 -12.290 -0.261 1.00 96.75 176 VAL A N 1
ATOM 1426 C CA . VAL A 1 176 ? 2.446 -12.773 0.412 1.00 96.75 176 VAL A CA 1
ATOM 1427 C C . VAL A 1 176 ? 2.711 -13.864 1.450 1.00 96.75 176 VAL A C 1
ATOM 1429 O O . VAL A 1 176 ? 1.893 -14.068 2.338 1.00 96.75 176 VAL A O 1
ATOM 1432 N N . HIS A 1 177 ? 3.864 -14.537 1.375 1.00 94.50 177 HIS A N 1
ATOM 1433 C CA . HIS A 1 177 ? 4.239 -15.573 2.338 1.00 94.50 177 HIS A CA 1
ATOM 1434 C C . HIS A 1 177 ? 4.968 -14.994 3.546 1.00 94.50 177 HIS A C 1
ATOM 1436 O O . HIS A 1 177 ? 4.681 -15.378 4.676 1.00 94.50 177 HIS A O 1
ATOM 1442 N N . SER A 1 178 ? 5.932 -14.096 3.320 1.00 94.56 178 SER A N 1
ATOM 1443 C CA . SER A 1 178 ? 6.701 -13.521 4.425 1.00 94.56 178 SER A CA 1
ATOM 1444 C C . SER A 1 178 ? 6.054 -12.261 4.998 1.00 94.56 178 SER A C 1
ATOM 1446 O O . SER A 1 178 ? 6.128 -12.043 6.198 1.00 94.56 178 SER A O 1
ATOM 1448 N N . GLY A 1 179 ? 5.391 -11.442 4.185 1.00 94.62 179 GLY A N 1
ATOM 1449 C CA . GLY A 1 179 ? 4.948 -10.088 4.540 1.00 94.62 179 GLY A CA 1
ATOM 1450 C C . GLY A 1 179 ? 6.015 -9.013 4.298 1.00 94.62 179 GLY A C 1
ATOM 1451 O O . GLY A 1 179 ? 5.768 -7.834 4.553 1.00 94.62 179 GLY A O 1
ATOM 1452 N N . ASP A 1 180 ? 7.190 -9.397 3.788 1.00 95.81 180 ASP A N 1
ATOM 1453 C CA . ASP A 1 180 ? 8.272 -8.465 3.466 1.00 95.81 180 ASP A CA 1
ATOM 1454 C C . ASP A 1 180 ? 7.892 -7.537 2.310 1.00 95.81 180 ASP A C 1
ATOM 1456 O O . ASP A 1 180 ? 7.212 -7.944 1.365 1.00 95.81 180 ASP A O 1
ATOM 1460 N N . ILE A 1 181 ? 8.392 -6.301 2.361 1.00 95.50 181 ILE A N 1
ATOM 1461 C CA . ILE A 1 181 ? 8.170 -5.297 1.318 1.00 95.50 181 ILE A CA 1
ATOM 1462 C C . ILE A 1 181 ? 9.404 -5.153 0.453 1.00 95.50 181 ILE A C 1
ATOM 1464 O O . ILE A 1 181 ? 10.512 -4.979 0.965 1.00 95.50 181 ILE A O 1
ATOM 1468 N N . PHE A 1 182 ? 9.182 -5.113 -0.852 1.00 95.44 182 PHE A N 1
ATOM 1469 C CA . PHE A 1 182 ? 10.205 -4.888 -1.850 1.00 95.44 182 PHE A CA 1
ATOM 1470 C C . PHE A 1 182 ? 9.866 -3.706 -2.756 1.00 95.44 182 PHE A C 1
ATOM 1472 O O . PHE A 1 182 ? 8.709 -3.306 -2.876 1.00 95.44 182 PHE A O 1
ATOM 1479 N N . ILE A 1 183 ? 10.885 -3.174 -3.422 1.00 94.38 183 ILE A N 1
ATOM 1480 C CA . ILE A 1 183 ? 10.778 -2.190 -4.496 1.00 94.38 183 ILE A CA 1
ATOM 1481 C C . ILE A 1 183 ? 11.564 -2.676 -5.713 1.00 94.38 183 ILE A C 1
ATOM 1483 O O . ILE A 1 183 ? 12.578 -3.356 -5.560 1.00 94.38 183 ILE A O 1
ATOM 1487 N N . THR A 1 184 ? 11.125 -2.330 -6.918 1.00 92.69 184 THR A N 1
ATOM 1488 C CA . THR A 1 184 ? 11.853 -2.650 -8.155 1.00 92.69 184 THR A CA 1
ATOM 1489 C C . THR A 1 184 ? 13.272 -2.082 -8.171 1.00 92.69 184 THR A C 1
ATOM 1491 O O . THR A 1 184 ? 13.517 -0.937 -7.763 1.00 92.69 184 THR A O 1
ATOM 1494 N N . SER A 1 185 ? 14.212 -2.874 -8.696 1.00 85.50 185 SER A N 1
ATOM 1495 C CA . SER A 1 185 ? 15.500 -2.357 -9.164 1.00 85.50 185 SER A CA 1
ATOM 1496 C C . SER A 1 185 ? 15.353 -1.734 -10.563 1.00 85.50 185 SER A C 1
ATOM 1498 O O . SER A 1 185 ? 14.269 -1.732 -11.154 1.00 85.50 185 SER A O 1
ATOM 1500 N N . LYS A 1 186 ? 16.447 -1.183 -11.100 1.00 80.38 186 LYS A N 1
ATOM 1501 C CA . LYS A 1 186 ? 16.494 -0.679 -12.482 1.00 80.38 186 LYS A CA 1
ATOM 1502 C C . LYS A 1 186 ? 16.268 -1.800 -13.508 1.00 80.38 186 LYS A C 1
ATOM 1504 O O . LYS A 1 186 ? 15.653 -1.558 -14.541 1.00 80.38 186 LYS A O 1
ATOM 1509 N N . ASP A 1 187 ? 16.689 -3.019 -13.180 1.00 81.69 187 ASP A N 1
ATOM 1510 C CA . ASP A 1 187 ? 16.694 -4.169 -14.087 1.00 81.69 187 ASP A CA 1
ATOM 1511 C C . ASP A 1 187 ? 15.502 -5.110 -13.855 1.00 81.69 187 ASP A C 1
ATOM 1513 O O . ASP A 1 187 ? 15.467 -6.227 -14.370 1.00 81.69 187 ASP A O 1
ATOM 1517 N N . PHE A 1 188 ? 14.486 -4.664 -13.109 1.00 88.38 188 PHE A N 1
ATOM 1518 C CA . PHE A 1 188 ? 13.314 -5.475 -12.773 1.00 88.38 188 PHE A CA 1
ATOM 1519 C C . PHE A 1 188 ? 12.616 -6.073 -14.007 1.00 88.38 188 PHE A C 1
ATOM 1521 O O . PHE A 1 188 ? 12.243 -7.240 -13.995 1.00 88.38 188 PHE A O 1
ATOM 1528 N N . ARG A 1 189 ? 12.478 -5.308 -15.097 1.00 86.25 189 ARG A N 1
ATOM 1529 C CA . ARG A 1 189 ? 11.839 -5.792 -16.336 1.00 86.25 189 ARG A CA 1
ATOM 1530 C C . ARG A 1 189 ? 12.633 -6.902 -17.034 1.00 86.25 189 ARG A C 1
ATOM 1532 O O . ARG A 1 189 ? 12.038 -7.676 -17.773 1.00 86.25 189 ARG A O 1
ATOM 1539 N N . LEU A 1 190 ? 13.947 -6.963 -16.813 1.00 86.94 190 LEU A N 1
ATOM 1540 C CA . LEU A 1 190 ? 14.841 -7.937 -17.440 1.00 86.94 190 LEU A CA 1
ATOM 1541 C C . LEU A 1 190 ? 15.024 -9.173 -16.556 1.00 86.94 190 LEU A C 1
ATOM 1543 O O . LEU A 1 190 ? 14.948 -10.297 -17.041 1.00 86.94 190 LEU A O 1
ATOM 1547 N N . ASN A 1 191 ? 15.232 -8.955 -15.255 1.00 86.75 191 ASN A N 1
ATOM 1548 C CA . ASN A 1 191 ? 15.723 -9.980 -14.333 1.00 86.75 191 ASN A CA 1
ATOM 1549 C C . ASN A 1 191 ? 14.776 -10.258 -13.156 1.00 86.75 191 ASN A C 1
ATOM 1551 O O . ASN A 1 191 ? 15.131 -11.026 -12.265 1.00 86.75 191 ASN A O 1
ATOM 1555 N N . SER A 1 192 ? 13.603 -9.615 -13.098 1.00 89.38 192 SER A N 1
ATOM 1556 C CA . SER A 1 192 ? 12.701 -9.667 -11.935 1.00 89.38 192 SER A CA 1
ATOM 1557 C C . SER A 1 192 ? 13.376 -9.264 -10.612 1.00 89.38 192 SER A C 1
ATOM 1559 O O . SER A 1 192 ? 12.957 -9.676 -9.530 1.00 89.38 192 SER A O 1
ATOM 1561 N N . GLU A 1 193 ? 14.432 -8.448 -10.676 1.00 91.00 193 GLU A N 1
ATOM 1562 C CA . GLU A 1 193 ? 15.201 -8.056 -9.498 1.00 91.00 193 GLU A CA 1
ATOM 1563 C C . GLU A 1 193 ? 14.437 -7.033 -8.642 1.00 91.00 193 GLU A C 1
ATOM 1565 O O . GLU A 1 193 ? 13.924 -6.012 -9.119 1.00 91.00 193 GLU A O 1
ATOM 1570 N N . VAL A 1 194 ? 14.394 -7.303 -7.337 1.00 93.25 194 VAL A N 1
ATOM 1571 C CA . VAL A 1 194 ? 13.727 -6.467 -6.341 1.00 93.25 194 VAL A CA 1
ATOM 1572 C C . VAL A 1 194 ? 14.620 -6.250 -5.118 1.00 93.25 194 VAL A C 1
ATOM 1574 O O . VAL A 1 194 ? 15.422 -7.105 -4.748 1.00 93.25 194 VAL A O 1
ATOM 1577 N N . MET A 1 195 ? 14.458 -5.106 -4.457 1.00 92.50 195 MET A N 1
ATOM 1578 C CA . MET A 1 195 ? 15.223 -4.703 -3.275 1.00 92.50 195 MET A CA 1
ATOM 1579 C C . MET A 1 195 ? 14.321 -4.608 -2.049 1.00 92.50 195 MET A C 1
ATOM 1581 O O . MET A 1 195 ? 13.229 -4.051 -2.118 1.00 92.50 195 MET A O 1
ATOM 1585 N N . LEU A 1 196 ? 14.786 -5.104 -0.905 1.00 92.19 196 LEU A N 1
ATOM 1586 C CA . LEU A 1 196 ? 14.035 -5.061 0.349 1.00 92.19 196 LEU A CA 1
ATOM 1587 C C . LEU A 1 196 ? 13.899 -3.614 0.868 1.00 92.19 196 LEU A C 1
ATOM 1589 O O . LEU A 1 196 ? 14.885 -2.887 0.963 1.00 92.19 196 LEU A O 1
ATOM 1593 N N . CYS A 1 197 ? 12.686 -3.199 1.242 1.00 89.50 197 CYS A N 1
ATOM 1594 C CA . CYS A 1 197 ? 12.400 -1.854 1.763 1.00 89.50 197 CYS A CA 1
ATOM 1595 C C . CYS A 1 197 ? 12.517 -1.733 3.287 1.00 89.50 197 CYS A C 1
ATOM 1597 O O . CYS A 1 197 ? 12.389 -0.634 3.832 1.00 89.50 197 CYS A O 1
ATOM 1599 N N . THR A 1 198 ? 12.704 -2.847 3.991 1.00 86.62 198 THR A N 1
ATOM 1600 C CA . THR A 1 198 ? 12.735 -2.895 5.453 1.00 86.62 198 THR A CA 1
ATOM 1601 C C . THR A 1 198 ? 14.042 -3.508 5.967 1.00 86.62 198 THR A C 1
ATOM 1603 O O . THR A 1 198 ? 14.599 -4.411 5.340 1.00 86.62 198 THR A O 1
ATOM 1606 N N . PRO A 1 199 ? 14.580 -3.034 7.107 1.00 85.25 199 PRO A N 1
ATOM 1607 C CA . PRO A 1 199 ? 15.719 -3.677 7.754 1.00 85.25 199 PRO A CA 1
ATOM 1608 C C . PRO A 1 199 ? 15.428 -5.135 8.124 1.00 85.25 199 PRO A C 1
ATOM 1610 O O . PRO A 1 199 ? 14.294 -5.493 8.440 1.00 85.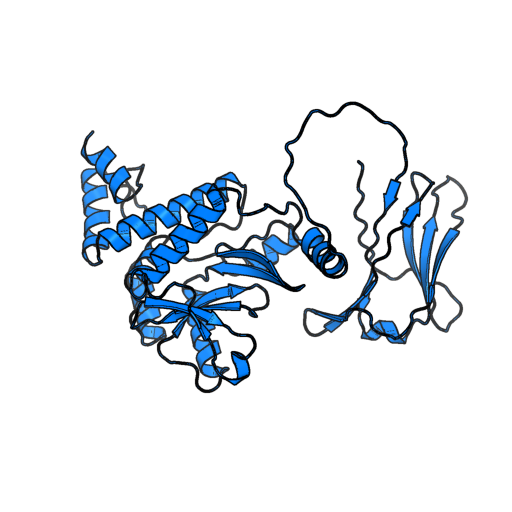25 199 PRO A O 1
ATOM 1613 N N . ILE A 1 200 ? 16.478 -5.959 8.184 1.00 84.81 200 ILE A N 1
ATOM 1614 C CA . ILE A 1 200 ? 16.377 -7.386 8.544 1.00 84.81 200 ILE A CA 1
ATOM 1615 C C . ILE A 1 200 ? 15.686 -7.584 9.904 1.00 84.81 200 ILE A C 1
ATOM 1617 O O . ILE A 1 200 ? 14.932 -8.536 10.080 1.00 84.81 200 ILE A O 1
ATOM 1621 N N . SER A 1 201 ? 15.879 -6.650 10.839 1.00 87.25 201 SER A N 1
ATOM 1622 C CA . SER A 1 201 ? 15.306 -6.689 12.189 1.00 87.25 201 SER A CA 1
ATOM 1623 C C . SER A 1 201 ? 13.781 -6.539 12.258 1.00 87.25 201 SER A C 1
ATOM 1625 O O . SER A 1 201 ? 13.209 -6.800 13.312 1.00 87.25 201 SER A O 1
ATOM 1627 N N . VAL A 1 202 ? 13.117 -6.119 11.174 1.00 86.06 202 VAL A N 1
ATOM 1628 C CA . VAL A 1 202 ? 11.658 -5.882 11.123 1.00 86.06 202 VAL A CA 1
ATOM 1629 C C . VAL A 1 202 ? 10.976 -6.625 9.965 1.00 86.06 202 VAL A C 1
ATOM 1631 O O . VAL A 1 202 ? 9.890 -6.244 9.518 1.00 86.06 202 VAL A O 1
ATOM 1634 N N . ARG A 1 203 ? 11.619 -7.688 9.466 1.00 86.69 203 ARG A N 1
ATOM 1635 C CA . ARG A 1 203 ? 11.064 -8.579 8.439 1.00 86.69 203 ARG A CA 1
ATOM 1636 C C . ARG A 1 203 ? 9.763 -9.238 8.889 1.00 86.69 203 ARG A C 1
ATOM 1638 O O . ARG A 1 203 ? 9.471 -9.354 10.081 1.00 86.69 203 ARG A O 1
ATOM 1645 N N . GLY A 1 204 ? 8.995 -9.684 7.910 1.00 89.69 204 GLY A N 1
ATOM 1646 C CA . GLY A 1 204 ? 7.777 -10.437 8.127 1.00 89.69 204 GLY A CA 1
ATOM 1647 C C . GLY A 1 204 ? 6.506 -9.580 8.097 1.00 89.69 204 GLY A C 1
ATOM 1648 O O . GLY A 1 204 ? 6.488 -8.469 7.574 1.00 89.69 204 GLY A O 1
ATOM 1649 N N . GLU A 1 205 ? 5.460 -10.044 8.780 1.00 86.31 205 GLU A N 1
ATOM 1650 C CA . GLU A 1 205 ? 4.163 -9.354 8.943 1.00 86.31 205 GLU A CA 1
ATOM 1651 C C . GLU A 1 205 ? 4.251 -7.915 9.491 1.00 86.31 205 GLU A C 1
ATOM 1653 O O . GLU A 1 205 ? 3.339 -7.111 9.302 1.00 86.31 205 GLU A O 1
ATOM 1658 N N . MET A 1 206 ? 5.351 -7.557 10.159 1.00 90.12 206 MET A N 1
ATOM 1659 C CA . MET A 1 206 ? 5.570 -6.202 10.675 1.00 90.12 206 MET A CA 1
ATOM 1660 C C . MET A 1 206 ? 6.203 -5.253 9.655 1.00 90.12 206 MET A C 1
ATOM 1662 O O . MET A 1 206 ? 6.193 -4.043 9.887 1.00 90.12 206 MET A O 1
ATOM 1666 N N . SER A 1 207 ? 6.711 -5.750 8.523 1.00 93.00 207 SER A N 1
ATOM 1667 C CA . SER A 1 207 ? 7.417 -4.924 7.537 1.00 93.00 207 SER A CA 1
ATOM 1668 C C . SER A 1 207 ? 6.549 -3.787 7.009 1.00 93.00 207 SER A C 1
ATOM 1670 O O . SER A 1 207 ? 6.976 -2.631 7.041 1.00 93.00 207 SER A O 1
ATOM 1672 N N . LEU A 1 208 ? 5.304 -4.073 6.621 1.00 93.19 208 LEU A N 1
ATOM 1673 C CA . LEU A 1 208 ? 4.368 -3.041 6.171 1.00 93.19 208 LEU A CA 1
ATOM 1674 C C . LEU A 1 208 ? 4.020 -2.033 7.259 1.00 93.19 208 LEU A C 1
ATOM 1676 O O . LEU A 1 208 ? 3.980 -0.833 6.995 1.00 93.19 208 LEU A O 1
ATOM 1680 N N . ILE A 1 209 ? 3.853 -2.486 8.498 1.00 93.25 209 ILE A N 1
ATOM 1681 C CA . ILE A 1 209 ? 3.581 -1.592 9.626 1.00 93.25 209 ILE A CA 1
ATOM 1682 C C . ILE A 1 209 ? 4.763 -0.660 9.882 1.00 93.25 209 ILE A C 1
ATOM 1684 O O . ILE A 1 209 ? 4.576 0.550 10.012 1.00 93.25 209 ILE A O 1
ATOM 1688 N N . CYS A 1 210 ? 5.980 -1.198 9.944 1.00 92.44 210 CYS A N 1
ATOM 1689 C CA . CYS A 1 210 ? 7.191 -0.412 10.155 1.00 92.44 210 CYS A CA 1
ATOM 1690 C C . CYS A 1 210 ? 7.413 0.588 9.018 1.00 92.44 210 CYS A C 1
ATOM 1692 O O . CYS A 1 210 ? 7.777 1.740 9.267 1.00 92.44 210 CYS A O 1
ATOM 1694 N N . TRP A 1 211 ? 7.138 0.174 7.783 1.00 91.88 211 TRP A N 1
ATOM 1695 C CA . TRP A 1 211 ? 7.216 1.036 6.614 1.00 91.88 211 TRP A CA 1
ATOM 1696 C C . TRP A 1 211 ? 6.192 2.184 6.672 1.00 91.88 211 TRP A C 1
ATOM 1698 O O . TRP A 1 211 ? 6.575 3.351 6.558 1.00 91.88 211 TRP A O 1
ATOM 1708 N N . LEU A 1 212 ? 4.922 1.897 6.988 1.00 91.44 212 LEU A N 1
ATOM 1709 C CA . LEU A 1 212 ? 3.884 2.918 7.204 1.00 91.44 212 LEU A CA 1
ATOM 1710 C C . LEU A 1 212 ? 4.213 3.845 8.385 1.00 91.44 212 LEU A C 1
ATOM 1712 O O . LEU A 1 212 ? 3.974 5.052 8.320 1.00 91.44 212 LEU A O 1
ATOM 1716 N N . ALA A 1 213 ? 4.786 3.312 9.467 1.00 92.00 213 ALA A N 1
ATOM 1717 C CA . ALA A 1 213 ? 5.208 4.100 10.622 1.00 92.00 213 ALA A CA 1
ATOM 1718 C C . ALA A 1 213 ? 6.322 5.081 10.254 1.00 92.00 213 ALA A C 1
ATOM 1720 O O . ALA A 1 213 ? 6.284 6.248 10.658 1.00 92.00 213 ALA A O 1
ATOM 1721 N N . LYS A 1 214 ? 7.287 4.633 9.444 1.00 89.50 214 LYS A N 1
ATOM 1722 C CA . LYS A 1 214 ? 8.365 5.480 8.938 1.00 89.50 214 LYS A CA 1
ATOM 1723 C C . LYS A 1 214 ? 7.835 6.565 8.006 1.00 89.50 214 LYS A C 1
ATOM 1725 O O . LYS A 1 214 ? 8.207 7.725 8.180 1.00 89.50 214 LYS A O 1
ATOM 1730 N N . LEU A 1 215 ? 6.935 6.211 7.088 1.00 86.75 215 LEU A N 1
ATOM 1731 C CA . LEU A 1 215 ? 6.240 7.162 6.219 1.00 86.75 215 LEU A CA 1
ATOM 1732 C C . LEU A 1 215 ? 5.511 8.229 7.049 1.00 86.75 215 LEU A C 1
ATOM 1734 O O . LEU A 1 215 ? 5.762 9.422 6.891 1.00 86.75 215 LEU A O 1
ATOM 1738 N N . SER A 1 216 ? 4.691 7.804 8.013 1.00 88.25 216 SER A N 1
ATOM 1739 C CA . SER A 1 216 ? 3.973 8.704 8.921 1.00 88.25 216 SER A CA 1
ATOM 1740 C C . SER A 1 216 ? 4.920 9.621 9.703 1.00 88.25 216 SER A C 1
ATOM 1742 O O . SER A 1 216 ? 4.678 10.825 9.801 1.00 88.25 216 SER A O 1
ATOM 1744 N N . SER A 1 217 ? 6.019 9.080 10.237 1.00 87.56 217 SER A N 1
ATOM 1745 C CA . SER A 1 217 ? 7.033 9.850 10.965 1.00 87.56 217 SER A CA 1
ATOM 1746 C C . SER A 1 217 ? 7.695 10.906 10.080 1.00 87.56 217 SER A C 1
ATOM 1748 O O . SER A 1 217 ? 7.810 12.060 10.495 1.00 87.56 217 SER A O 1
ATOM 1750 N N . ASN A 1 218 ? 8.082 10.552 8.854 1.00 82.38 218 ASN A N 1
ATOM 1751 C CA . ASN A 1 218 ? 8.707 11.489 7.920 1.00 82.38 218 ASN A CA 1
ATOM 1752 C C . ASN A 1 218 ? 7.763 12.650 7.567 1.00 82.38 218 ASN A C 1
ATOM 1754 O O . ASN A 1 218 ? 8.204 13.798 7.568 1.00 8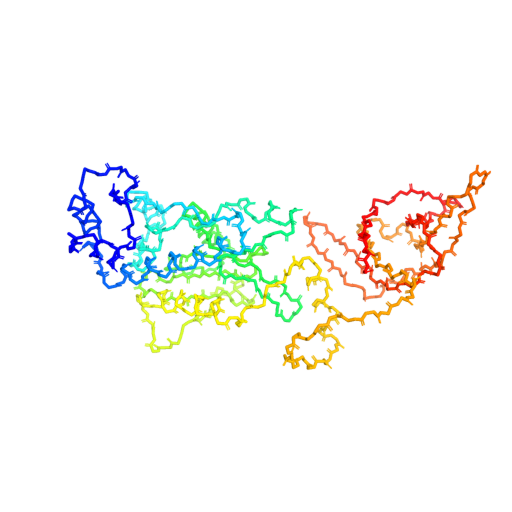2.38 218 ASN A O 1
ATOM 1758 N N . LEU A 1 219 ? 6.470 12.361 7.365 1.00 79.06 219 LEU A N 1
ATOM 1759 C CA . LEU A 1 219 ? 5.444 13.379 7.112 1.00 79.06 219 LEU A CA 1
ATOM 1760 C C . LEU A 1 219 ? 5.295 14.360 8.290 1.00 79.06 219 LEU A C 1
ATOM 1762 O O . LEU A 1 219 ? 5.244 15.570 8.094 1.00 79.06 219 LEU A O 1
ATOM 1766 N N . HIS A 1 220 ? 5.274 13.860 9.530 1.00 78.69 220 HIS A N 1
ATOM 1767 C CA . HIS A 1 220 ? 5.032 14.694 10.718 1.00 78.69 220 HIS A CA 1
ATOM 1768 C C . HIS A 1 220 ? 6.273 15.432 11.234 1.00 78.69 220 HIS A C 1
ATOM 1770 O O . HIS A 1 220 ? 6.136 16.439 11.920 1.00 78.69 220 HIS A O 1
ATOM 1776 N N . THR A 1 221 ? 7.479 14.940 10.942 1.00 79.00 221 THR A N 1
ATOM 1777 C CA . THR A 1 221 ? 8.737 15.548 11.419 1.00 79.00 221 THR A CA 1
ATOM 1778 C C . THR A 1 221 ? 9.264 16.650 10.502 1.00 79.00 221 THR A C 1
ATOM 1780 O O . THR A 1 221 ? 10.338 17.183 10.759 1.00 79.00 221 THR A O 1
ATOM 1783 N N . GLY A 1 222 ? 8.553 16.977 9.417 1.00 64.31 222 GLY A N 1
ATOM 1784 C CA . GLY A 1 222 ? 8.998 17.981 8.445 1.00 64.31 222 GLY A CA 1
ATOM 1785 C C . GLY A 1 222 ? 10.205 17.541 7.611 1.00 64.31 222 GLY A C 1
ATOM 1786 O O . GLY A 1 222 ? 10.741 18.336 6.849 1.00 64.31 222 GLY A O 1
ATOM 1787 N N . LYS A 1 223 ? 10.618 16.268 7.708 1.00 64.81 223 LYS A N 1
ATOM 1788 C CA . LYS A 1 223 ? 11.641 15.680 6.826 1.00 64.81 223 LYS A CA 1
ATOM 1789 C C . LYS A 1 223 ? 11.148 15.526 5.386 1.00 64.81 223 LYS A C 1
ATOM 1791 O O . LYS A 1 223 ? 11.943 15.263 4.492 1.00 64.81 223 LYS A O 1
ATOM 1796 N N . SER A 1 224 ? 9.843 15.668 5.166 1.00 61.66 224 SER A N 1
ATOM 1797 C CA . SER A 1 224 ? 9.243 15.857 3.851 1.00 61.66 224 SER A CA 1
ATOM 1798 C C . SER A 1 224 ? 9.107 17.349 3.542 1.00 61.66 224 SER A C 1
ATOM 1800 O O . SER A 1 224 ? 8.375 18.057 4.238 1.00 61.66 224 SER A O 1
ATOM 1802 N N . CYS A 1 225 ? 9.741 17.810 2.465 1.00 57.16 225 CYS A N 1
ATOM 1803 C CA . CYS A 1 225 ? 9.490 19.141 1.923 1.00 57.16 225 CYS A CA 1
ATOM 1804 C C . CYS A 1 225 ? 8.221 19.115 1.065 1.00 57.16 225 CYS A C 1
ATOM 1806 O O . CYS A 1 225 ? 8.088 18.306 0.146 1.00 57.16 225 CYS A O 1
ATOM 1808 N N . LEU A 1 226 ? 7.281 20.014 1.358 1.00 56.59 226 LEU A N 1
ATOM 1809 C CA . LEU A 1 226 ? 6.124 20.243 0.501 1.00 56.59 226 LEU A CA 1
ATOM 1810 C C . LEU A 1 226 ? 6.540 21.154 -0.641 1.00 56.59 226 LEU A C 1
ATOM 1812 O O . LEU A 1 226 ? 6.739 22.351 -0.458 1.00 56.59 226 LEU A O 1
ATOM 1816 N N . ILE A 1 227 ? 6.663 20.577 -1.826 1.00 57.44 227 ILE A N 1
ATOM 1817 C CA . ILE A 1 227 ? 6.960 21.348 -3.023 1.00 57.44 227 ILE A CA 1
ATOM 1818 C C . ILE A 1 227 ? 5.651 21.918 -3.555 1.00 57.44 227 ILE A C 1
ATOM 1820 O O . ILE A 1 227 ? 4.930 21.198 -4.241 1.00 57.44 227 ILE A O 1
ATOM 1824 N N . GLN A 1 228 ? 5.339 23.181 -3.256 1.00 53.00 228 GLN A N 1
ATOM 1825 C CA . GLN A 1 228 ? 4.083 23.830 -3.668 1.00 53.00 228 GLN A CA 1
ATOM 1826 C C . GLN A 1 228 ? 3.783 23.708 -5.167 1.00 53.00 228 GLN A C 1
ATOM 1828 O O . GLN A 1 228 ? 2.623 23.580 -5.525 1.00 53.00 228 GLN A O 1
ATOM 1833 N N . ASN A 1 229 ? 4.812 23.655 -6.017 1.00 57.97 229 ASN A N 1
ATOM 1834 C CA . ASN A 1 229 ? 4.655 23.412 -7.445 1.00 57.97 229 ASN A CA 1
ATOM 1835 C C . ASN A 1 229 ? 5.521 22.208 -7.880 1.00 57.97 229 ASN A C 1
ATOM 1837 O O . ASN A 1 229 ? 6.722 22.371 -8.120 1.00 57.97 229 ASN A O 1
ATOM 1841 N N . PRO A 1 230 ? 4.954 20.987 -7.926 1.00 52.25 230 PRO A N 1
ATOM 1842 C CA . PRO A 1 230 ? 5.701 19.785 -8.280 1.00 52.25 230 PRO A CA 1
ATOM 1843 C C . PRO A 1 230 ? 6.235 19.858 -9.711 1.00 52.25 230 PRO A C 1
ATOM 1845 O O . PRO A 1 230 ? 7.354 19.425 -9.933 1.00 52.25 230 PRO A O 1
ATOM 1848 N N . ILE A 1 231 ? 5.510 20.490 -10.640 1.00 54.03 231 ILE A N 1
ATOM 1849 C CA . ILE A 1 231 ? 5.957 20.717 -12.022 1.00 54.03 231 ILE A CA 1
ATOM 1850 C C . ILE A 1 231 ? 7.215 21.593 -12.039 1.00 54.03 231 ILE A C 1
ATOM 1852 O O . ILE A 1 231 ? 8.229 21.229 -12.628 1.00 54.03 231 ILE A O 1
ATOM 1856 N N . LYS A 1 232 ? 7.204 22.706 -11.302 1.00 55.56 232 LYS A N 1
ATOM 1857 C CA . LYS A 1 232 ? 8.368 23.583 -11.147 1.00 55.56 232 LYS A CA 1
ATOM 1858 C C . LYS A 1 232 ? 9.552 22.848 -10.532 1.00 55.56 232 LYS A C 1
ATOM 1860 O O . LYS A 1 232 ? 10.660 23.030 -11.010 1.00 55.56 232 LYS A O 1
ATOM 1865 N N . ALA A 1 233 ? 9.355 22.009 -9.517 1.00 52.59 233 ALA A N 1
ATOM 1866 C CA . ALA A 1 233 ? 10.466 21.226 -8.978 1.00 52.59 233 ALA A CA 1
ATOM 1867 C C . ALA A 1 233 ? 10.921 20.099 -9.892 1.00 52.59 233 ALA A C 1
ATOM 1869 O O . ALA A 1 233 ? 12.095 19.751 -9.838 1.00 52.59 233 ALA A O 1
ATOM 1870 N N . ILE A 1 234 ? 10.030 19.552 -10.721 1.00 53.19 234 ILE A N 1
ATOM 1871 C CA . ILE A 1 234 ? 10.420 18.589 -11.741 1.00 53.19 234 ILE A CA 1
ATOM 1872 C C . ILE A 1 234 ? 11.391 19.255 -12.716 1.00 53.19 234 ILE A C 1
ATOM 1874 O O . ILE A 1 234 ? 12.488 18.762 -12.952 1.00 53.19 234 ILE A O 1
ATOM 1878 N N . PHE A 1 235 ? 11.044 20.448 -13.189 1.00 51.22 235 PHE A N 1
ATOM 1879 C CA . PHE A 1 235 ? 11.897 21.199 -14.104 1.00 51.22 235 PHE A CA 1
ATOM 1880 C C . PHE A 1 235 ? 13.135 21.820 -13.429 1.00 51.22 235 PHE A C 1
ATOM 1882 O O . PHE A 1 235 ? 14.201 21.886 -14.032 1.00 51.22 235 PHE A O 1
ATOM 1889 N N . GLN A 1 236 ? 13.050 22.246 -12.165 1.00 50.38 236 GLN A N 1
ATOM 1890 C CA . GLN A 1 236 ? 14.184 22.819 -11.424 1.00 50.38 236 GLN A CA 1
ATOM 1891 C C . GLN A 1 236 ? 15.153 21.762 -10.885 1.00 50.38 236 GLN A C 1
ATOM 1893 O O . GLN A 1 236 ? 16.351 22.023 -10.788 1.00 50.38 236 GLN A O 1
ATOM 1898 N N . GLY A 1 237 ? 14.664 20.573 -10.537 1.00 46.44 237 GLY A N 1
ATOM 1899 C CA . GLY A 1 237 ? 15.488 19.469 -10.061 1.00 46.44 237 GLY A CA 1
ATOM 1900 C C . GLY A 1 237 ? 16.422 18.921 -11.141 1.00 46.44 237 GLY A C 1
ATOM 1901 O O . GLY A 1 237 ? 17.520 18.478 -10.805 1.00 46.44 237 GLY A O 1
ATOM 1902 N N . GLY A 1 238 ? 16.024 19.002 -12.420 1.00 43.81 238 GLY A N 1
ATOM 1903 C CA . GLY A 1 238 ? 16.889 18.680 -13.563 1.00 43.81 238 GLY A CA 1
ATOM 1904 C C . GLY A 1 238 ? 18.044 19.674 -13.710 1.00 43.81 238 GLY A C 1
ATOM 1905 O O . GLY A 1 238 ? 19.177 19.286 -13.974 1.00 43.81 238 GLY A O 1
ATOM 1906 N N . LEU A 1 239 ? 17.795 20.953 -13.406 1.00 36.53 239 LEU A N 1
ATOM 1907 C CA . LEU A 1 239 ? 18.812 22.010 -13.427 1.00 36.53 239 LEU A CA 1
ATOM 1908 C C . LEU A 1 239 ? 19.781 21.933 -12.231 1.00 36.53 239 LEU A C 1
ATOM 1910 O O . LEU A 1 239 ? 20.965 22.241 -12.369 1.00 36.53 239 LEU A O 1
ATOM 1914 N N . ALA A 1 240 ? 19.305 21.513 -11.053 1.00 37.94 240 ALA A N 1
ATOM 1915 C CA . ALA A 1 240 ? 20.100 21.501 -9.823 1.00 37.94 240 ALA A CA 1
ATOM 1916 C C . ALA A 1 240 ? 21.158 20.385 -9.768 1.00 37.94 240 ALA A C 1
ATOM 1918 O O . ALA A 1 240 ? 22.191 20.566 -9.128 1.00 37.94 240 ALA A O 1
ATOM 1919 N N . ALA A 1 241 ? 20.966 19.253 -10.451 1.00 37.31 241 ALA A N 1
ATOM 1920 C CA . ALA A 1 241 ? 21.951 18.166 -10.422 1.00 37.31 241 ALA A CA 1
ATOM 1921 C C . ALA A 1 241 ? 23.283 18.491 -11.118 1.00 37.31 241 ALA A C 1
ATOM 1923 O O . ALA A 1 241 ? 24.254 17.765 -10.920 1.00 37.31 241 ALA A O 1
ATOM 1924 N N . ASN A 1 242 ? 23.357 19.606 -11.851 1.00 35.06 242 ASN A N 1
ATOM 1925 C CA . ASN A 1 242 ? 24.600 20.128 -12.421 1.00 35.06 242 ASN A CA 1
ATOM 1926 C C . ASN A 1 242 ? 25.252 21.239 -11.579 1.00 35.06 242 ASN A C 1
ATOM 1928 O O . ASN A 1 242 ? 26.272 21.791 -11.989 1.00 35.06 242 ASN A O 1
ATOM 1932 N N . SER A 1 243 ? 24.727 21.563 -10.390 1.00 31.89 243 SER A N 1
ATOM 1933 C CA . SER A 1 243 ? 25.380 22.520 -9.488 1.00 31.89 243 SER A CA 1
ATOM 1934 C C . SER A 1 243 ? 25.270 22.097 -8.021 1.00 31.89 243 SER A C 1
ATOM 1936 O O . SER A 1 243 ? 24.200 22.076 -7.421 1.00 31.89 243 SER A O 1
ATOM 1938 N N . LEU A 1 244 ? 26.419 21.759 -7.432 1.00 28.53 244 LEU A N 1
ATOM 1939 C CA . LEU A 1 244 ? 26.600 21.569 -5.994 1.00 28.53 244 LEU A CA 1
ATOM 1940 C C . LEU A 1 244 ? 26.263 22.871 -5.251 1.00 28.53 244 LEU A C 1
ATOM 1942 O O . LEU A 1 244 ? 27.111 23.751 -5.135 1.00 28.53 244 LEU A O 1
ATOM 1946 N N . TYR A 1 245 ? 25.058 22.972 -4.693 1.00 26.78 245 TYR A N 1
ATOM 1947 C CA . TYR A 1 245 ? 24.760 23.943 -3.642 1.00 26.78 245 TYR A CA 1
ATOM 1948 C C . TYR A 1 245 ? 24.136 23.253 -2.428 1.00 26.78 245 TYR A C 1
ATOM 1950 O O . TYR A 1 245 ? 23.069 22.643 -2.484 1.00 26.78 245 TYR A O 1
ATOM 1958 N N . HIS A 1 246 ? 24.848 23.355 -1.306 1.00 26.70 246 HIS A N 1
ATOM 1959 C CA . HIS A 1 246 ? 24.368 22.998 0.020 1.00 26.70 246 HIS A CA 1
ATOM 1960 C C . HIS A 1 246 ? 23.235 23.943 0.435 1.00 26.70 246 HIS A C 1
ATOM 1962 O O . HIS A 1 246 ? 23.460 25.144 0.570 1.00 26.70 246 HIS A O 1
ATOM 1968 N N . HIS A 1 247 ? 22.046 23.415 0.727 1.00 30.22 247 HIS A N 1
ATOM 1969 C CA . HIS A 1 247 ? 21.036 24.170 1.467 1.00 30.22 247 HIS A CA 1
ATOM 1970 C C . HIS A 1 247 ? 21.096 23.820 2.954 1.00 30.22 247 HIS A C 1
ATOM 1972 O O . HIS A 1 247 ? 20.683 22.742 3.380 1.00 30.22 247 HIS A O 1
ATOM 1978 N N . GLY A 1 248 ? 21.616 24.764 3.742 1.00 24.19 248 GLY A N 1
ATOM 1979 C CA . GLY A 1 248 ? 21.334 24.869 5.168 1.00 24.19 248 GLY A CA 1
ATOM 1980 C C . GLY A 1 248 ? 19.946 25.478 5.372 1.00 24.19 248 GLY A C 1
ATOM 1981 O O . GLY A 1 248 ? 19.601 26.481 4.751 1.00 24.19 248 GLY A O 1
ATOM 1982 N N . CYS A 1 249 ? 19.140 24.860 6.230 1.00 25.73 249 CYS A N 1
ATOM 1983 C CA . CYS A 1 249 ? 17.888 25.436 6.707 1.00 25.73 249 CYS A CA 1
ATOM 1984 C C . CYS A 1 249 ? 18.192 26.619 7.639 1.00 25.73 249 CYS A C 1
ATOM 1986 O O . CYS A 1 249 ? 18.886 26.433 8.637 1.00 25.73 249 CYS A O 1
ATOM 1988 N N . VAL A 1 250 ? 17.636 27.801 7.364 1.00 25.14 250 VAL A N 1
ATOM 1989 C CA . VAL A 1 250 ? 17.608 28.940 8.301 1.00 25.14 250 VAL A CA 1
ATOM 1990 C C . VAL A 1 250 ? 16.172 29.491 8.355 1.00 25.14 250 VAL A C 1
ATOM 1992 O O . VAL A 1 250 ? 15.486 29.449 7.330 1.00 25.14 250 VAL A O 1
ATOM 1995 N N . PRO A 1 251 ? 15.667 29.926 9.530 1.00 26.33 251 PRO A N 1
ATOM 1996 C CA . PRO A 1 251 ? 14.271 30.310 9.720 1.00 26.33 251 PRO A CA 1
ATOM 1997 C C . PRO A 1 251 ? 13.970 31.671 9.092 1.00 26.33 251 PRO A C 1
ATOM 1999 O O . PRO A 1 251 ? 14.860 32.503 8.958 1.00 26.33 251 PRO A O 1
ATOM 2002 N N . ILE A 1 252 ? 12.696 31.892 8.773 1.00 30.06 252 ILE A N 1
ATOM 2003 C CA . ILE A 1 252 ? 12.134 33.152 8.272 1.00 30.06 252 ILE A CA 1
ATOM 2004 C C . ILE A 1 252 ? 12.266 34.250 9.344 1.00 30.06 252 ILE A C 1
ATOM 2006 O O . ILE A 1 252 ? 11.767 34.043 10.454 1.00 30.06 252 ILE A O 1
ATOM 2010 N N . PRO A 1 253 ? 12.803 35.437 9.003 1.00 25.80 253 PRO A N 1
ATOM 2011 C CA . PRO A 1 253 ? 12.391 36.681 9.634 1.00 25.80 253 PRO A CA 1
ATOM 2012 C C . PRO A 1 253 ? 11.772 37.650 8.615 1.00 25.80 253 PRO A C 1
ATOM 2014 O O . PRO A 1 253 ? 11.879 37.495 7.401 1.00 25.80 253 PRO A O 1
ATOM 2017 N N . GLU A 1 254 ? 11.069 38.619 9.179 1.00 26.89 254 GLU A N 1
ATOM 2018 C CA . GLU A 1 254 ? 10.091 39.529 8.593 1.00 26.89 254 GLU A CA 1
ATOM 2019 C C . GLU A 1 254 ? 10.574 40.336 7.373 1.00 26.89 254 GLU A C 1
ATOM 2021 O O . GLU A 1 254 ? 11.688 40.856 7.325 1.00 26.89 254 GLU A O 1
ATOM 2026 N N . LEU A 1 255 ? 9.673 40.472 6.395 1.00 28.12 255 LEU A N 1
ATOM 2027 C CA . LEU A 1 255 ? 9.814 41.309 5.204 1.00 28.12 255 LEU A CA 1
ATOM 2028 C C . LEU A 1 255 ? 9.739 42.800 5.562 1.00 28.12 255 LEU A C 1
ATOM 2030 O O . LEU A 1 255 ? 8.721 43.268 6.070 1.00 28.12 255 LEU A O 1
ATOM 2034 N N . SER A 1 256 ? 10.760 43.566 5.174 1.00 25.52 256 SER A N 1
ATOM 2035 C CA . SER A 1 256 ? 10.603 44.992 4.868 1.00 25.52 256 SER A CA 1
ATOM 2036 C C . SER A 1 256 ? 11.339 45.365 3.569 1.00 25.52 256 SER A C 1
ATOM 2038 O O . SER A 1 256 ? 12.527 45.112 3.411 1.00 25.52 256 SER A O 1
ATOM 2040 N N . SER A 1 257 ? 10.542 45.906 2.637 1.00 35.53 257 SER A N 1
ATOM 2041 C CA . SER A 1 257 ? 10.823 46.811 1.506 1.00 35.53 257 SER A CA 1
ATOM 2042 C C . SER A 1 257 ? 12.135 46.707 0.713 1.00 35.53 257 SER A C 1
ATOM 2044 O O . SER A 1 257 ? 13.167 47.155 1.197 1.00 35.53 257 SER A O 1
ATOM 2046 N N . PHE A 1 258 ? 12.031 46.373 -0.581 1.00 28.27 258 PHE A N 1
ATOM 2047 C CA . PHE A 1 258 ? 12.758 47.054 -1.666 1.00 28.27 258 PHE A CA 1
ATOM 2048 C C . PHE A 1 258 ? 11.910 47.051 -2.946 1.00 28.27 258 PHE A C 1
ATOM 2050 O O . PHE A 1 258 ? 11.360 46.021 -3.323 1.00 28.27 258 PHE A O 1
ATOM 2057 N N . ALA A 1 259 ? 11.794 48.221 -3.575 1.00 38.41 259 ALA A N 1
ATOM 2058 C CA . ALA A 1 259 ? 11.139 48.437 -4.858 1.00 38.41 259 ALA A CA 1
ATOM 2059 C C . ALA A 1 259 ? 12.204 48.600 -5.953 1.00 38.41 259 ALA A C 1
ATOM 2061 O O . ALA A 1 259 ? 13.042 49.498 -5.867 1.00 38.41 259 ALA A O 1
ATOM 2062 N N . SER A 1 260 ? 12.144 47.741 -6.969 1.00 31.58 260 SER A N 1
ATOM 2063 C CA . SER A 1 260 ? 12.716 47.940 -8.305 1.00 31.58 260 SER A CA 1
ATOM 2064 C C . SER A 1 260 ? 11.974 47.003 -9.263 1.00 31.58 260 SER A C 1
ATOM 2066 O O . SER A 1 260 ? 12.068 45.785 -9.111 1.00 31.58 260 SER A O 1
ATOM 2068 N N . ASP A 1 261 ? 11.212 47.562 -10.205 1.00 38.62 261 ASP A N 1
ATOM 2069 C CA . ASP A 1 261 ? 10.314 46.827 -11.108 1.00 38.62 261 ASP A CA 1
ATOM 2070 C C . ASP A 1 261 ? 11.079 46.138 -12.259 1.00 38.62 261 ASP A C 1
ATOM 2072 O O . ASP A 1 261 ? 10.940 46.496 -13.429 1.00 38.62 261 ASP A O 1
ATOM 2076 N N . GLU A 1 262 ? 11.911 45.144 -11.940 1.00 35.88 262 GLU A N 1
ATOM 2077 C CA . GLU A 1 262 ? 12.465 44.213 -12.929 1.00 35.88 262 GLU A CA 1
ATOM 2078 C C . GLU A 1 262 ? 11.602 42.948 -13.006 1.00 35.88 262 GLU A C 1
ATOM 2080 O O . GLU A 1 262 ? 11.529 42.157 -12.062 1.00 35.88 262 GLU A O 1
ATOM 2085 N N . PHE A 1 263 ? 10.976 42.711 -14.160 1.00 40.25 263 PHE A N 1
ATOM 2086 C CA . PHE A 1 263 ? 10.189 41.501 -14.389 1.00 40.25 263 PHE A CA 1
ATOM 2087 C C . PHE A 1 263 ? 11.071 40.406 -15.001 1.00 40.25 263 PHE A C 1
ATOM 2089 O O . PHE A 1 263 ? 11.578 40.510 -16.122 1.00 40.25 263 PHE A O 1
ATOM 2096 N N . THR A 1 264 ? 11.262 39.320 -14.252 1.00 38.25 264 THR A N 1
ATOM 2097 C CA . THR A 1 264 ? 11.943 38.121 -14.754 1.00 38.25 264 THR A CA 1
ATOM 2098 C C . THR A 1 264 ? 10.920 37.171 -15.364 1.00 38.25 264 THR A C 1
ATOM 2100 O O . THR A 1 264 ? 10.067 36.645 -14.651 1.00 38.25 264 THR A O 1
ATOM 2103 N N . TYR A 1 265 ? 11.061 36.874 -16.655 1.00 41.19 265 TYR A N 1
ATOM 2104 C CA . TYR A 1 265 ? 10.211 35.908 -17.348 1.00 41.19 265 TYR A CA 1
ATOM 2105 C C . TYR A 1 265 ? 10.976 34.604 -17.601 1.00 41.19 265 TYR A C 1
ATOM 2107 O O . TYR A 1 265 ? 12.141 34.599 -18.011 1.00 41.19 265 TYR A O 1
ATOM 2115 N N . VAL A 1 266 ? 10.309 33.474 -17.371 1.00 38.94 266 VAL A N 1
ATOM 2116 C CA . VAL A 1 266 ? 10.814 32.145 -17.737 1.00 38.94 266 VAL A CA 1
ATOM 2117 C C . VAL A 1 266 ? 9.830 31.542 -18.729 1.00 38.94 266 VAL A C 1
ATOM 2119 O O . VAL A 1 266 ? 8.693 31.251 -18.372 1.00 38.94 266 VAL A O 1
ATOM 2122 N N . ALA A 1 267 ? 10.267 31.378 -19.977 1.00 42.91 267 ALA A N 1
ATOM 2123 C CA . ALA A 1 267 ? 9.478 30.739 -21.021 1.00 42.91 267 ALA A CA 1
ATOM 2124 C C . ALA A 1 267 ? 9.924 29.282 -21.189 1.00 42.91 267 ALA A C 1
ATOM 2126 O O . ALA A 1 267 ? 11.123 28.999 -21.259 1.00 42.91 267 ALA A O 1
ATOM 2127 N N . PHE A 1 268 ? 8.952 28.376 -21.274 1.00 41.34 268 PHE A N 1
ATOM 2128 C CA . PHE A 1 268 ? 9.169 26.980 -21.640 1.00 41.34 268 PHE A CA 1
ATOM 2129 C C . PHE A 1 268 ? 8.634 26.772 -23.049 1.00 41.34 268 PHE A C 1
ATOM 2131 O O . PHE A 1 268 ? 7.491 27.126 -23.338 1.00 41.34 268 PHE A O 1
ATOM 2138 N N . ILE A 1 269 ? 9.467 26.218 -23.926 1.00 48.69 269 ILE A N 1
ATOM 2139 C CA . ILE A 1 269 ? 9.088 25.914 -25.303 1.00 48.69 269 ILE A CA 1
ATOM 2140 C C . ILE A 1 269 ? 9.218 24.403 -25.466 1.00 48.69 269 ILE A C 1
ATOM 2142 O O . ILE A 1 269 ? 10.331 23.879 -25.473 1.00 48.69 269 ILE A O 1
ATOM 2146 N N . CYS A 1 270 ? 8.081 23.716 -25.554 1.00 43.22 270 CYS A N 1
ATOM 2147 C CA . CYS A 1 270 ? 8.028 22.300 -25.899 1.00 43.22 270 CYS A CA 1
ATOM 2148 C C . CYS A 1 270 ? 7.729 22.182 -27.389 1.00 43.22 270 CYS A C 1
ATOM 2150 O O . CYS A 1 270 ? 6.738 22.735 -27.866 1.00 43.22 270 CYS A O 1
ATOM 2152 N N . ILE A 1 271 ? 8.582 21.467 -28.117 1.00 51.59 271 ILE A N 1
ATOM 2153 C CA . ILE A 1 271 ? 8.399 21.222 -29.548 1.00 51.59 271 ILE A CA 1
ATOM 2154 C C . ILE A 1 271 ? 8.429 19.714 -29.761 1.00 51.59 271 ILE A C 1
ATOM 2156 O O . ILE A 1 271 ? 9.316 19.029 -29.248 1.00 51.59 271 ILE A O 1
ATOM 2160 N N . ASP A 1 272 ? 7.435 19.206 -30.486 1.00 47.91 272 ASP A N 1
ATOM 2161 C CA . ASP A 1 272 ? 7.398 17.804 -30.900 1.00 47.91 272 ASP A CA 1
ATOM 2162 C C . ASP A 1 272 ? 8.601 17.513 -31.813 1.00 47.91 272 ASP A C 1
ATOM 2164 O O . ASP A 1 272 ? 8.912 18.298 -32.718 1.00 47.91 272 ASP A O 1
ATOM 2168 N N . SER A 1 273 ? 9.282 16.394 -31.573 1.00 50.22 273 SER A N 1
ATOM 2169 C CA . SER A 1 273 ? 10.454 15.952 -32.342 1.00 50.22 273 SER A CA 1
ATOM 2170 C C . SER A 1 273 ? 10.195 15.872 -33.845 1.00 50.22 273 SER A C 1
ATOM 2172 O O . SER A 1 273 ? 11.088 16.195 -34.628 1.00 50.22 273 SER A O 1
ATOM 2174 N N . GLU A 1 274 ? 8.967 15.545 -34.257 1.00 49.94 274 GLU A N 1
ATOM 2175 C CA . GLU A 1 274 ? 8.579 15.485 -35.672 1.00 49.94 274 GLU A CA 1
ATOM 2176 C C . GLU A 1 274 ? 8.620 16.861 -36.364 1.00 49.94 274 GLU A C 1
ATOM 2178 O O . GLU A 1 274 ? 8.847 16.944 -37.570 1.00 49.94 274 GLU A O 1
ATOM 2183 N N . TYR A 1 275 ? 8.454 17.955 -35.611 1.00 52.88 275 TYR A N 1
ATOM 2184 C CA . TYR A 1 275 ? 8.528 19.323 -36.137 1.00 52.88 275 TYR A CA 1
ATOM 2185 C C . TYR A 1 275 ? 9.913 19.958 -35.968 1.00 52.88 275 TYR A C 1
ATOM 2187 O O . TYR A 1 275 ? 10.223 20.940 -36.642 1.00 52.88 275 TYR A O 1
ATOM 2195 N N . LEU A 1 276 ? 10.771 19.407 -35.106 1.00 53.41 276 LEU A N 1
ATOM 2196 C CA . LEU A 1 276 ? 12.108 19.943 -34.828 1.00 53.41 276 LEU A CA 1
ATOM 2197 C C . LEU A 1 276 ? 13.032 19.924 -36.057 1.00 53.41 276 LEU A C 1
ATOM 2199 O O . LEU A 1 276 ? 13.847 20.830 -36.211 1.00 53.41 276 LEU A O 1
ATOM 2203 N N . SER A 1 277 ? 12.878 18.956 -36.966 1.00 52.16 277 SER A N 1
ATOM 2204 C CA . SER A 1 277 ? 13.668 18.891 -38.207 1.00 52.16 277 SER A CA 1
ATOM 2205 C C . SER A 1 277 ? 13.240 19.900 -39.278 1.00 52.16 277 SER A C 1
ATOM 2207 O O . SER A 1 277 ? 13.979 20.115 -40.234 1.00 52.16 277 SER A O 1
ATOM 2209 N N . LEU A 1 278 ? 12.053 20.504 -39.153 1.00 51.03 278 LEU A N 1
ATOM 2210 C CA . LEU A 1 278 ? 11.494 21.435 -40.145 1.00 51.03 278 LEU A CA 1
ATOM 2211 C C . LEU A 1 278 ? 11.909 22.893 -39.907 1.00 51.03 278 LEU A C 1
ATOM 2213 O O . LEU A 1 278 ? 11.671 23.754 -40.758 1.00 51.03 278 LEU A O 1
ATOM 2217 N N . TYR A 1 279 ? 12.520 23.188 -38.759 1.00 56.22 279 TYR A N 1
ATOM 2218 C CA . TYR A 1 279 ? 12.845 24.549 -38.355 1.00 56.22 279 TYR A CA 1
ATOM 2219 C C . TYR A 1 279 ? 14.320 24.667 -37.990 1.00 56.22 279 TYR A C 1
ATOM 2221 O O . TYR A 1 279 ? 14.790 24.086 -37.024 1.00 56.22 279 TYR A O 1
ATOM 2229 N N . ASN A 1 280 ? 15.055 25.501 -38.726 1.00 49.41 280 ASN A N 1
ATOM 2230 C CA . ASN A 1 280 ? 16.474 25.748 -38.439 1.00 49.41 280 ASN A CA 1
ATOM 2231 C C . ASN A 1 280 ? 16.683 26.749 -37.290 1.00 49.41 280 ASN A C 1
ATOM 2233 O O . ASN A 1 280 ? 17.766 26.834 -36.711 1.00 49.41 280 ASN A O 1
ATOM 2237 N N . ASN A 1 281 ? 15.668 27.563 -36.987 1.00 50.47 281 ASN A N 1
ATOM 2238 C CA . ASN A 1 281 ? 15.739 28.596 -35.961 1.00 50.47 281 ASN A CA 1
ATOM 2239 C C . ASN A 1 281 ? 14.381 28.784 -35.282 1.00 50.47 281 ASN A C 1
ATOM 2241 O O . ASN A 1 281 ? 13.347 28.835 -35.955 1.00 50.47 281 ASN A O 1
ATOM 2245 N N . ILE A 1 282 ? 14.416 28.986 -33.967 1.00 55.59 282 ILE A N 1
ATOM 2246 C CA . ILE A 1 282 ? 13.274 29.440 -33.169 1.00 55.59 282 ILE A CA 1
ATOM 2247 C C . ILE A 1 282 ? 13.535 30.886 -32.762 1.00 55.59 282 ILE A C 1
ATOM 2249 O O . ILE A 1 282 ? 14.664 31.269 -32.445 1.00 55.59 282 ILE A O 1
ATOM 2253 N N . TYR A 1 283 ? 12.490 31.702 -32.778 1.00 53.50 283 TYR A N 1
ATOM 2254 C CA . TYR A 1 283 ? 12.560 33.120 -32.462 1.00 53.50 283 TYR A CA 1
ATOM 2255 C C . TYR A 1 283 ? 11.657 33.404 -31.268 1.00 53.50 283 TYR A C 1
ATOM 2257 O O . TYR A 1 283 ? 10.478 33.052 -31.285 1.00 53.50 283 TYR A O 1
ATOM 2265 N N . LEU A 1 284 ? 12.206 34.049 -30.240 1.00 57.62 284 LEU A N 1
ATOM 2266 C CA . LEU A 1 284 ? 11.401 34.633 -29.173 1.00 57.62 284 LEU A CA 1
ATOM 2267 C C . LEU A 1 284 ? 11.184 36.102 -29.516 1.00 57.62 284 LEU A C 1
ATOM 2269 O O . LEU A 1 284 ? 12.136 36.885 -29.603 1.00 57.62 284 LEU A O 1
ATOM 2273 N N . CYS A 1 285 ? 9.927 36.456 -29.732 1.00 53.94 285 CYS A N 1
ATOM 2274 C CA . CYS A 1 285 ? 9.520 37.801 -30.098 1.00 53.94 285 CYS A CA 1
ATOM 2275 C C . CYS A 1 285 ? 8.700 38.410 -28.964 1.00 53.94 285 CYS A C 1
ATOM 2277 O O . CYS A 1 285 ? 8.010 37.696 -28.233 1.00 53.94 285 CYS A O 1
ATOM 2279 N N . ALA A 1 286 ? 8.752 39.733 -28.845 1.00 52.50 286 ALA A N 1
ATOM 2280 C CA . ALA A 1 286 ? 7.823 40.478 -28.013 1.00 52.50 286 ALA A CA 1
ATOM 2281 C C . ALA A 1 286 ? 7.173 41.611 -28.802 1.00 52.50 286 ALA A C 1
ATOM 2283 O O . ALA A 1 286 ? 7.823 42.295 -29.593 1.00 52.50 286 ALA A O 1
ATOM 2284 N N . SER A 1 287 ? 5.882 41.819 -28.551 1.00 51.34 287 SER A N 1
ATOM 2285 C CA . SER A 1 287 ? 5.131 42.984 -29.016 1.00 51.34 287 SER A CA 1
ATOM 2286 C C . SER A 1 287 ? 4.846 43.851 -27.815 1.00 51.34 287 SER A C 1
ATOM 2288 O O . SER A 1 287 ? 4.314 43.387 -26.799 1.00 51.34 287 SER A O 1
ATOM 2290 N N . HIS A 1 288 ? 5.115 45.133 -27.990 1.00 46.72 288 HIS A N 1
ATOM 2291 C CA . HIS A 1 288 ? 4.558 46.154 -27.137 1.00 46.72 288 HIS A CA 1
ATOM 2292 C C . HIS A 1 288 ? 3.217 46.616 -27.727 1.00 46.72 288 HIS A C 1
ATOM 2294 O O . HIS A 1 288 ? 3.172 47.225 -28.799 1.00 46.72 288 HIS A O 1
ATOM 2300 N N . LYS A 1 289 ? 2.105 46.354 -27.029 1.00 44.59 289 LYS A N 1
ATOM 2301 C CA . LYS A 1 289 ? 0.780 46.858 -27.426 1.00 44.59 289 LYS A CA 1
ATOM 2302 C C . LYS A 1 289 ? 0.689 48.362 -27.138 1.00 44.59 289 LYS A C 1
ATOM 2304 O O . LYS A 1 289 ? 0.170 48.768 -26.103 1.00 44.59 289 LYS A O 1
ATOM 2309 N N . SER A 1 290 ? 1.155 49.207 -28.058 1.00 43.66 290 SER A N 1
ATOM 2310 C CA . SER A 1 290 ? 0.752 50.620 -28.096 1.00 43.66 290 SER A CA 1
ATOM 2311 C C . SER A 1 290 ? -0.321 50.831 -29.174 1.00 43.66 290 SER A C 1
ATOM 2313 O O . SER A 1 290 ? -0.381 50.108 -30.168 1.00 43.66 290 SER A O 1
ATOM 2315 N N . LYS A 1 291 ? -1.232 51.783 -28.940 1.00 42.53 291 LYS A N 1
ATOM 2316 C CA . LYS A 1 291 ? -2.555 51.904 -29.585 1.00 42.53 291 LYS A CA 1
ATOM 2317 C C . LYS A 1 291 ? -2.591 52.183 -31.102 1.00 42.53 291 LYS A C 1
ATOM 2319 O O . LYS A 1 291 ? -3.675 52.470 -31.601 1.00 42.53 291 LYS A O 1
ATOM 2324 N N . SER A 1 292 ? -1.502 52.078 -31.863 1.00 45.47 292 SER A N 1
ATOM 2325 C CA . SER A 1 292 ? -1.596 52.292 -33.320 1.00 45.47 292 SER A CA 1
ATOM 2326 C C . SER A 1 292 ? -0.537 51.649 -34.218 1.00 45.47 292 SER A C 1
ATOM 2328 O O . SER A 1 292 ? -0.668 51.805 -35.424 1.00 45.47 292 SER A O 1
ATOM 2330 N N . ASN A 1 293 ? 0.446 50.892 -33.717 1.00 45.91 293 ASN A N 1
ATOM 2331 C CA . ASN A 1 293 ? 1.314 50.063 -34.569 1.00 45.91 293 ASN A CA 1
ATOM 2332 C C . ASN A 1 293 ? 1.932 48.917 -33.759 1.00 45.91 293 ASN A C 1
ATOM 2334 O O . ASN A 1 293 ? 2.622 49.148 -32.767 1.00 45.91 293 ASN A O 1
ATOM 2338 N N . VAL A 1 294 ? 1.687 47.680 -34.193 1.00 50.94 294 VAL A N 1
ATOM 2339 C CA . VAL A 1 294 ? 2.309 46.476 -33.628 1.00 50.94 294 VAL A CA 1
ATOM 2340 C C . VAL A 1 294 ? 3.662 46.303 -34.314 1.00 50.94 294 VAL A C 1
ATOM 2342 O O . VAL A 1 294 ? 3.746 45.697 -35.377 1.00 50.94 294 VAL A O 1
ATOM 2345 N N . ASN A 1 295 ? 4.714 46.874 -33.729 1.00 54.25 295 ASN A N 1
ATOM 2346 C CA . ASN A 1 295 ? 6.078 46.538 -34.124 1.00 54.25 295 ASN A CA 1
ATOM 2347 C C . ASN A 1 295 ? 6.529 45.347 -33.279 1.00 54.25 295 ASN A C 1
ATOM 2349 O O . ASN A 1 295 ? 6.728 45.474 -32.070 1.00 54.25 295 ASN A O 1
ATOM 2353 N N . ASP A 1 296 ? 6.641 44.187 -33.919 1.00 55.75 296 ASP A N 1
ATOM 2354 C CA . ASP A 1 296 ? 7.200 42.993 -33.296 1.00 55.75 296 ASP A CA 1
ATOM 2355 C C . ASP A 1 296 ? 8.722 43.159 -33.216 1.00 55.75 296 ASP A C 1
ATOM 2357 O O . ASP A 1 296 ? 9.406 43.253 -34.238 1.00 55.75 296 ASP A O 1
ATOM 2361 N N . THR A 1 297 ? 9.260 43.198 -31.998 1.00 59.38 297 THR A N 1
ATOM 2362 C CA . THR A 1 297 ? 10.706 43.265 -31.777 1.00 59.38 297 THR A CA 1
ATOM 2363 C C . THR A 1 297 ? 11.224 41.855 -31.536 1.00 59.38 297 THR A C 1
ATOM 2365 O O . THR A 1 297 ? 10.777 41.150 -30.625 1.00 59.38 297 THR A O 1
ATOM 2368 N N . LEU A 1 298 ? 12.188 41.430 -32.353 1.00 58.91 298 LEU A N 1
ATOM 2369 C CA . LEU A 1 298 ? 12.917 40.195 -32.104 1.00 58.91 298 LEU A CA 1
ATOM 2370 C C . LEU A 1 298 ? 13.777 40.380 -30.852 1.00 58.91 298 LEU A C 1
ATOM 2372 O O . LEU A 1 298 ? 14.738 41.144 -30.872 1.00 58.91 298 LEU A O 1
ATOM 2376 N N . LEU A 1 299 ? 13.443 39.667 -29.779 1.00 57.62 299 LEU A N 1
ATOM 2377 C CA . LEU A 1 299 ? 14.214 39.726 -28.540 1.00 57.62 299 LEU A CA 1
ATOM 2378 C C . LEU A 1 299 ? 15.458 38.850 -28.630 1.00 57.62 299 LEU A C 1
ATOM 2380 O O . LEU A 1 299 ? 16.540 39.229 -28.182 1.00 57.62 299 LEU A O 1
ATOM 2384 N N . HIS A 1 300 ? 15.304 37.653 -29.197 1.00 58.31 300 HIS A N 1
ATOM 2385 C CA . HIS A 1 300 ? 16.402 36.707 -29.302 1.00 58.31 300 HIS A CA 1
ATOM 2386 C C . HIS A 1 300 ? 16.164 35.679 -30.406 1.00 58.31 300 HIS A C 1
ATOM 2388 O O . HIS A 1 300 ? 15.055 35.166 -30.576 1.00 58.31 300 HIS A O 1
ATOM 2394 N N . LYS A 1 301 ? 17.236 35.346 -31.127 1.00 53.22 301 LYS A N 1
ATOM 2395 C CA . LYS A 1 301 ? 17.263 34.265 -32.115 1.00 53.22 301 LYS A CA 1
ATOM 2396 C C . LYS A 1 301 ? 17.980 33.059 -31.519 1.00 53.22 301 LYS A C 1
ATOM 2398 O O . LYS A 1 301 ? 19.114 33.189 -31.063 1.00 53.22 301 LYS A O 1
ATOM 2403 N N . PHE A 1 302 ? 17.347 31.895 -31.577 1.00 54.94 302 PHE A N 1
ATOM 2404 C CA . PHE A 1 302 ? 17.961 30.626 -31.206 1.00 54.94 302 PHE A CA 1
ATOM 2405 C C . PHE A 1 302 ? 18.308 29.857 -32.471 1.00 54.94 302 PHE A C 1
ATOM 2407 O O . PHE A 1 302 ? 17.426 29.532 -33.267 1.00 54.94 302 PHE A O 1
ATOM 2414 N N . SER A 1 303 ? 19.592 29.561 -32.641 1.00 46.19 303 SER A N 1
ATOM 2415 C CA . SER A 1 303 ? 20.026 28.537 -33.584 1.00 46.19 303 SER A CA 1
ATOM 2416 C C . SER A 1 303 ? 19.801 27.185 -32.920 1.00 46.19 303 SER A C 1
ATOM 2418 O O . SER A 1 303 ? 20.358 26.939 -31.847 1.00 46.19 303 SER A O 1
ATOM 2420 N N . ILE A 1 304 ? 18.982 26.328 -33.524 1.00 46.34 304 ILE A N 1
ATOM 2421 C CA . ILE A 1 304 ? 18.812 24.965 -33.021 1.00 46.34 304 ILE A CA 1
ATOM 2422 C C . ILE A 1 304 ? 20.075 24.197 -33.406 1.00 46.34 304 ILE A C 1
ATOM 2424 O O . ILE A 1 304 ? 20.397 24.068 -34.585 1.00 46.34 304 ILE A O 1
ATOM 2428 N N . TRP A 1 305 ? 20.832 23.744 -32.411 1.00 37.97 305 TRP A N 1
ATOM 2429 C CA . TRP A 1 305 ? 21.944 22.825 -32.625 1.00 37.97 305 TRP A CA 1
ATOM 2430 C C . TRP A 1 305 ? 21.469 21.424 -32.253 1.00 37.97 305 TRP A C 1
ATOM 2432 O O . TRP A 1 305 ? 21.025 21.207 -31.131 1.00 37.97 305 TRP A O 1
ATOM 2442 N N . PHE A 1 306 ? 21.589 20.475 -33.182 1.00 39.31 306 PHE A N 1
ATOM 2443 C CA . PHE A 1 306 ? 21.186 19.068 -33.024 1.00 39.31 306 PHE A CA 1
ATOM 2444 C C . PHE A 1 306 ? 22.128 18.262 -32.099 1.00 39.31 306 PHE A C 1
ATOM 2446 O O . PHE A 1 306 ? 22.344 17.070 -32.296 1.00 39.31 306 PHE A O 1
ATOM 2453 N N . GLY A 1 307 ? 22.738 18.917 -31.109 1.00 37.00 307 GLY A N 1
ATOM 2454 C CA . GLY A 1 307 ? 23.657 18.310 -30.152 1.00 37.00 307 GLY A CA 1
ATOM 2455 C C . GLY A 1 307 ? 23.092 18.355 -28.736 1.00 37.00 307 GLY A C 1
ATOM 2456 O O . GLY A 1 307 ? 22.840 19.439 -28.217 1.00 37.00 307 GLY A O 1
ATOM 2457 N N . SER A 1 308 ? 22.913 17.169 -28.143 1.00 37.12 308 SER A N 1
ATOM 2458 C CA . SER A 1 308 ? 22.587 16.890 -26.733 1.00 37.12 308 SER A CA 1
ATOM 2459 C C . SER A 1 308 ? 21.715 17.944 -26.031 1.00 37.12 308 SER A C 1
ATOM 2461 O O . SER A 1 308 ? 22.177 18.644 -25.126 1.00 37.12 308 SER A O 1
ATOM 2463 N N . GLN A 1 309 ? 20.449 18.042 -26.430 1.00 49.56 309 GLN A N 1
ATOM 2464 C CA . GLN A 1 309 ? 19.394 18.571 -25.565 1.00 49.56 309 GLN A CA 1
ATOM 2465 C C . GLN A 1 309 ? 18.592 17.407 -24.984 1.00 49.56 309 GLN A C 1
ATOM 2467 O O . GLN A 1 309 ? 18.566 16.321 -25.559 1.00 49.56 309 GLN A O 1
ATOM 2472 N N . GLU A 1 310 ? 18.005 17.616 -23.808 1.00 48.53 310 GLU A N 1
ATOM 2473 C CA . GLU A 1 310 ? 17.235 16.591 -23.108 1.00 48.53 310 GLU A CA 1
ATOM 2474 C C . GLU A 1 310 ? 15.970 16.250 -23.906 1.00 48.53 310 GLU A C 1
ATOM 2476 O O . GLU A 1 310 ? 15.078 17.082 -24.089 1.00 48.53 310 GLU A O 1
ATOM 2481 N N . GLU A 1 311 ? 15.927 15.016 -24.399 1.00 45.09 311 GLU A N 1
ATOM 2482 C CA . GLU A 1 311 ? 14.769 14.424 -25.051 1.00 45.09 311 GLU A CA 1
ATOM 2483 C C . GLU A 1 311 ? 13.888 13.751 -23.998 1.00 45.09 311 GLU A C 1
ATOM 2485 O O . GLU A 1 311 ? 14.357 12.933 -23.202 1.00 45.09 311 GLU A O 1
ATOM 2490 N N . TYR A 1 312 ? 12.599 14.073 -24.002 1.00 43.88 312 TYR A N 1
ATOM 2491 C CA . TYR A 1 312 ? 11.620 13.461 -23.109 1.00 43.88 312 TYR A CA 1
ATOM 2492 C C . TYR A 1 312 ? 10.582 12.697 -23.924 1.00 43.88 312 TYR A C 1
ATOM 2494 O O . TYR A 1 312 ? 9.978 13.254 -24.835 1.00 43.88 312 TYR A O 1
ATOM 2502 N N . CYS A 1 313 ? 10.347 11.430 -23.581 1.00 35.75 313 CYS A N 1
ATOM 2503 C CA . CYS A 1 313 ? 9.250 10.646 -24.145 1.00 35.75 313 CYS A CA 1
ATOM 2504 C C . CYS A 1 313 ? 7.993 10.792 -23.280 1.00 35.75 313 CYS A C 1
ATOM 2506 O O . CYS A 1 313 ? 7.995 10.407 -22.109 1.00 35.75 313 CYS A O 1
ATOM 2508 N N . TYR A 1 314 ? 6.914 11.309 -23.862 1.00 37.53 314 TYR A N 1
ATOM 2509 C CA . TYR A 1 314 ? 5.593 11.400 -23.239 1.00 37.53 314 TYR A CA 1
ATOM 2510 C C . TYR A 1 314 ? 4.525 10.999 -24.263 1.00 37.53 314 TYR A C 1
ATOM 2512 O O . TYR A 1 314 ? 4.595 11.411 -25.414 1.00 37.53 314 TYR A O 1
ATOM 2520 N N . ASP A 1 315 ? 3.571 10.147 -23.873 1.00 36.69 315 ASP A N 1
ATOM 2521 C CA . ASP A 1 315 ? 2.511 9.633 -24.769 1.00 36.69 315 ASP A CA 1
ATOM 2522 C C . ASP A 1 315 ? 3.035 8.995 -26.081 1.00 36.69 315 ASP A C 1
ATOM 2524 O O . ASP A 1 315 ? 2.471 9.142 -27.161 1.00 36.69 315 ASP A O 1
ATOM 2528 N N . GLY A 1 316 ? 4.189 8.322 -26.008 1.00 38.78 316 GLY A N 1
ATOM 2529 C CA . GLY A 1 316 ? 4.831 7.706 -27.175 1.00 38.78 316 GLY A CA 1
ATOM 2530 C C . GLY A 1 316 ? 5.484 8.688 -28.156 1.00 38.78 316 GLY A C 1
ATOM 2531 O O . GLY A 1 316 ? 5.981 8.244 -29.188 1.00 38.78 316 GLY A O 1
ATOM 2532 N N . ARG A 1 317 ? 5.523 9.990 -27.840 1.00 40.91 317 ARG A N 1
ATOM 2533 C CA . ARG A 1 317 ? 6.189 11.032 -28.634 1.00 40.91 317 ARG A CA 1
ATOM 2534 C C . ARG A 1 317 ? 7.417 11.580 -27.922 1.00 40.91 317 ARG A C 1
ATOM 2536 O O . ARG A 1 317 ? 7.432 11.679 -26.694 1.00 40.91 317 ARG A O 1
ATOM 2543 N N . THR A 1 318 ? 8.426 11.968 -28.695 1.00 44.09 318 THR A N 1
ATOM 2544 C CA . THR A 1 318 ? 9.653 12.585 -28.180 1.00 44.09 318 THR A CA 1
ATOM 2545 C C . THR A 1 318 ? 9.548 14.103 -28.265 1.00 44.09 318 THR A C 1
ATOM 2547 O O . THR A 1 318 ? 9.196 14.654 -29.305 1.00 44.09 318 THR A O 1
ATOM 2550 N N . TYR A 1 319 ? 9.883 14.790 -27.179 1.00 46.59 319 TYR A N 1
ATOM 2551 C CA . TYR A 1 319 ? 9.881 16.246 -27.083 1.00 46.59 319 TYR A CA 1
ATOM 2552 C C . TYR A 1 319 ? 11.287 16.749 -26.777 1.00 46.59 319 TYR A C 1
ATOM 2554 O O . TYR A 1 319 ? 11.945 16.236 -25.870 1.00 46.59 319 TYR A O 1
ATOM 2562 N N . GLY A 1 320 ? 11.721 17.782 -27.497 1.00 47.00 320 GLY A N 1
ATOM 2563 C CA . GLY A 1 320 ? 12.907 18.554 -27.134 1.00 47.00 320 GLY A CA 1
ATOM 2564 C C . GLY A 1 320 ? 12.514 19.696 -26.201 1.00 47.00 320 GLY A C 1
ATOM 2565 O O . GLY A 1 320 ? 11.599 20.463 -26.517 1.00 47.00 320 GLY A O 1
ATOM 2566 N N . VAL A 1 321 ? 13.187 19.816 -25.054 1.00 46.12 321 VAL A N 1
ATOM 2567 C CA . VAL A 1 321 ? 12.934 20.900 -24.093 1.00 46.12 321 VAL A CA 1
ATOM 2568 C C . VAL A 1 321 ? 14.094 21.890 -24.106 1.00 46.12 321 VAL A C 1
ATOM 2570 O O . VAL A 1 321 ? 15.238 21.541 -23.822 1.00 46.12 321 VAL A O 1
ATOM 2573 N N . MET A 1 322 ? 13.785 23.159 -24.383 1.00 48.44 322 MET A N 1
ATOM 2574 C CA . MET A 1 322 ? 14.723 24.271 -24.224 1.00 48.44 322 MET A CA 1
ATOM 2575 C C . MET A 1 322 ? 14.286 25.189 -23.088 1.00 48.44 322 MET A C 1
ATOM 2577 O O . MET A 1 322 ? 13.206 25.778 -23.126 1.00 48.44 322 MET A O 1
ATOM 2581 N N . THR A 1 323 ? 15.162 25.367 -22.099 1.00 43.75 323 THR A N 1
ATOM 2582 C CA . THR A 1 323 ? 14.973 26.335 -21.013 1.00 43.75 323 THR A CA 1
ATOM 2583 C C . THR A 1 323 ? 16.032 27.422 -21.079 1.00 43.75 323 THR A C 1
ATOM 2585 O O . THR A 1 323 ? 17.228 27.128 -21.038 1.00 43.75 323 THR A O 1
ATOM 2588 N N . LYS A 1 324 ? 15.616 28.691 -21.115 1.00 46.44 324 LYS A N 1
ATOM 2589 C CA . LYS A 1 324 ? 16.535 29.820 -20.945 1.00 46.44 324 LYS A CA 1
ATOM 2590 C C . LYS A 1 324 ? 15.848 30.967 -20.212 1.00 46.44 324 LYS A C 1
ATOM 2592 O O . LYS A 1 324 ? 14.676 31.257 -20.438 1.00 46.44 324 LYS A O 1
ATOM 2597 N N . LYS A 1 325 ? 16.585 31.575 -19.284 1.00 40.78 325 LYS A N 1
ATOM 2598 C CA . LYS A 1 325 ? 16.133 32.711 -18.480 1.00 40.78 325 LYS A CA 1
ATOM 2599 C C . LYS A 1 325 ? 16.380 34.004 -19.255 1.00 40.78 325 LYS A C 1
ATOM 2601 O O . LYS A 1 325 ? 17.472 34.174 -19.797 1.00 40.78 325 LYS A O 1
ATOM 2606 N N . PHE A 1 326 ? 15.406 34.910 -19.253 1.00 45.12 326 PHE A N 1
ATOM 2607 C CA . PHE A 1 326 ? 15.561 36.253 -19.809 1.00 45.12 326 PHE A CA 1
ATOM 2608 C C . PHE A 1 326 ? 15.051 37.291 -18.812 1.00 45.12 326 PHE A C 1
ATOM 2610 O O . PHE A 1 326 ? 14.065 37.064 -18.110 1.00 45.12 326 PHE A O 1
ATOM 2617 N N . THR A 1 327 ? 15.730 38.431 -18.769 1.00 42.03 327 THR A N 1
ATOM 2618 C CA . THR A 1 327 ? 15.253 39.631 -18.079 1.00 42.03 327 THR A CA 1
ATOM 2619 C C . THR A 1 327 ? 14.737 40.578 -19.151 1.00 42.03 327 THR A C 1
ATOM 2621 O O . THR A 1 327 ? 15.439 40.823 -20.134 1.00 42.03 327 THR A O 1
ATOM 2624 N N . LEU A 1 328 ? 13.501 41.056 -19.005 1.00 48.22 328 LEU A N 1
ATOM 2625 C CA . LEU A 1 328 ? 12.927 42.055 -19.901 1.00 48.22 328 LEU A CA 1
ATOM 2626 C C . LEU A 1 328 ? 12.778 43.360 -19.130 1.00 48.22 328 LEU A C 1
ATOM 2628 O O . LEU A 1 328 ? 12.086 43.410 -18.121 1.00 48.22 328 LEU A O 1
ATOM 2632 N N . GLU A 1 329 ? 13.399 44.420 -19.637 1.00 42.59 329 GLU A N 1
ATOM 2633 C CA . GLU A 1 329 ? 13.347 45.761 -19.034 1.00 42.59 329 GLU A CA 1
ATOM 2634 C C . GLU A 1 329 ? 12.071 46.539 -19.409 1.00 42.59 329 GLU A C 1
ATOM 2636 O O . GLU A 1 329 ? 11.975 47.739 -19.165 1.00 42.59 329 GLU A O 1
ATOM 2641 N N . VAL A 1 330 ? 11.082 45.885 -20.032 1.00 47.94 330 VAL A N 1
ATOM 2642 C CA . VAL A 1 330 ? 9.892 46.561 -20.565 1.00 47.94 330 VAL A CA 1
ATOM 2643 C C . VAL A 1 330 ? 8.618 45.966 -19.956 1.00 47.94 330 VAL A C 1
ATOM 2645 O O . VAL A 1 330 ? 8.255 44.834 -20.299 1.00 47.94 330 VAL A O 1
ATOM 2648 N N . PRO A 1 331 ? 7.902 46.698 -19.082 1.00 46.50 331 PRO A N 1
ATOM 2649 C CA . PRO A 1 331 ? 6.623 46.239 -18.552 1.00 46.50 331 PRO A CA 1
ATOM 2650 C C . PRO A 1 331 ? 5.565 46.158 -19.669 1.00 46.50 331 PRO A C 1
ATOM 2652 O O . PRO A 1 331 ? 5.539 46.992 -20.571 1.00 46.50 331 PRO A O 1
ATOM 2655 N N . LEU A 1 332 ? 4.662 45.168 -19.586 1.00 50.38 332 LEU A N 1
ATOM 2656 C CA . LEU A 1 332 ? 3.479 44.992 -20.459 1.00 50.38 332 LEU A CA 1
ATOM 2657 C C . LEU A 1 332 ? 3.747 44.536 -21.911 1.00 50.38 332 LEU A C 1
ATOM 2659 O O . LEU A 1 332 ? 3.018 44.901 -22.839 1.00 50.38 332 LEU A O 1
ATOM 2663 N N . CYS A 1 333 ? 4.746 43.682 -22.119 1.00 48.72 333 CYS A N 1
ATOM 2664 C CA . CYS A 1 333 ? 4.966 43.031 -23.411 1.00 48.72 333 CYS A CA 1
ATOM 2665 C C . CYS A 1 333 ? 4.182 41.716 -23.520 1.00 48.72 333 CYS A C 1
ATOM 2667 O O . CYS A 1 333 ? 4.152 40.926 -22.581 1.00 48.72 333 CYS A O 1
ATOM 2669 N N . THR A 1 334 ? 3.592 41.432 -24.684 1.00 48.84 334 THR A N 1
ATOM 2670 C CA . THR A 1 334 ? 3.185 40.056 -25.011 1.00 48.84 334 THR A CA 1
ATOM 2671 C C . THR A 1 334 ? 4.389 39.365 -25.627 1.00 48.84 334 THR A C 1
ATOM 2673 O O . THR A 1 334 ? 4.915 39.850 -26.625 1.00 48.84 334 THR A O 1
ATOM 2676 N N . VAL A 1 335 ? 4.835 38.263 -25.038 1.00 50.50 335 VAL A N 1
ATOM 2677 C CA . VAL A 1 335 ? 5.898 37.424 -25.596 1.00 50.50 335 VAL A CA 1
ATOM 2678 C C . VAL A 1 335 ? 5.237 36.297 -26.393 1.00 50.50 335 VAL A C 1
ATOM 2680 O O . VAL A 1 335 ? 4.145 35.857 -26.049 1.00 50.50 335 VAL A O 1
ATOM 2683 N N . TRP A 1 336 ? 5.843 35.838 -27.482 1.00 53.22 336 TRP A N 1
ATOM 2684 C CA . TRP A 1 336 ? 5.448 34.594 -28.154 1.00 53.22 336 TRP A CA 1
ATOM 2685 C C . TRP A 1 336 ? 6.637 34.006 -28.905 1.00 53.22 336 TRP A C 1
ATOM 2687 O O . TRP A 1 336 ? 7.659 34.660 -29.131 1.00 53.22 336 TRP A O 1
ATOM 2697 N N . VAL A 1 337 ? 6.487 32.749 -29.300 1.00 51.22 337 VAL A N 1
ATOM 2698 C CA . VAL A 1 337 ? 7.490 32.015 -30.064 1.00 51.22 337 VAL A CA 1
ATOM 2699 C C . VAL A 1 337 ? 7.052 31.963 -31.522 1.00 51.22 337 VAL A C 1
ATOM 2701 O O . VAL A 1 337 ? 5.892 31.682 -31.822 1.00 51.22 337 VAL A O 1
ATOM 2704 N N . ALA A 1 338 ? 7.972 32.261 -32.431 1.00 55.28 338 ALA A N 1
ATOM 2705 C CA . ALA A 1 338 ? 7.771 32.124 -33.866 1.00 55.28 338 ALA A CA 1
ATOM 2706 C C . ALA A 1 338 ? 8.812 31.163 -34.448 1.00 55.28 338 ALA A C 1
ATOM 2708 O O . ALA A 1 338 ? 9.976 31.165 -34.040 1.00 55.28 338 ALA A O 1
ATOM 2709 N N . CYS A 1 339 ? 8.396 30.372 -35.432 1.00 50.28 339 CYS A N 1
ATOM 2710 C CA . CYS A 1 339 ? 9.284 29.502 -36.196 1.00 50.28 339 CYS A CA 1
ATOM 2711 C C . CYS A 1 339 ? 9.394 30.024 -37.629 1.00 50.28 339 CYS A C 1
ATOM 2713 O O . CYS A 1 339 ? 8.430 30.563 -38.179 1.00 50.28 339 CYS A O 1
ATOM 2715 N N . LYS A 1 340 ? 10.574 29.876 -38.238 1.00 48.47 340 LYS A N 1
ATOM 2716 C CA . LYS A 1 340 ? 10.789 30.218 -39.650 1.00 48.47 340 LYS A CA 1
ATOM 2717 C C . LYS A 1 340 ? 10.926 28.930 -40.455 1.00 48.47 340 LYS A C 1
ATOM 2719 O O . LYS A 1 340 ? 11.883 28.188 -40.240 1.00 48.47 340 LYS A O 1
ATOM 2724 N N . SER A 1 341 ? 9.966 28.673 -41.343 1.00 46.09 341 SER A N 1
ATOM 2725 C CA . SER A 1 341 ? 10.068 27.599 -42.340 1.00 46.09 341 SER A CA 1
ATOM 2726 C C . SER A 1 341 ? 10.993 28.023 -43.491 1.00 46.09 341 SER A C 1
ATOM 2728 O O . SER A 1 341 ? 11.314 29.206 -43.616 1.00 46.09 341 SER A O 1
ATOM 2730 N N . GLU A 1 342 ? 11.424 27.090 -44.341 1.00 44.03 342 GLU A N 1
ATOM 2731 C CA . GLU A 1 342 ? 12.247 27.404 -45.526 1.00 44.03 342 GLU A CA 1
ATOM 2732 C C . GLU A 1 342 ? 11.544 28.338 -46.531 1.00 44.03 342 GLU A C 1
ATOM 2734 O O . GLU A 1 342 ? 12.209 29.029 -47.300 1.00 44.03 342 GLU A O 1
ATOM 2739 N N . SER A 1 343 ? 10.213 28.447 -46.473 1.00 44.88 343 SER A N 1
ATOM 2740 C CA . SER A 1 343 ? 9.469 29.544 -47.095 1.00 44.88 343 SER A CA 1
ATOM 2741 C C . SER A 1 343 ? 9.576 30.785 -46.203 1.00 44.88 343 SER A C 1
ATOM 2743 O O . SER A 1 343 ? 9.190 30.737 -45.037 1.00 44.88 343 SER A O 1
ATOM 2745 N N . GLU A 1 344 ? 10.114 31.890 -46.731 1.00 38.25 344 GLU A N 1
ATOM 2746 C CA . GLU A 1 344 ? 10.649 33.066 -46.012 1.00 38.25 344 GLU A CA 1
ATOM 2747 C C . GLU A 1 344 ? 9.688 33.846 -45.080 1.00 38.25 344 GLU A C 1
ATOM 2749 O O . GLU A 1 344 ? 10.058 34.900 -44.557 1.00 38.25 344 GLU A O 1
ATOM 2754 N N . THR A 1 345 ? 8.486 33.345 -44.806 1.00 45.53 345 THR A N 1
ATOM 2755 C CA . THR A 1 345 ? 7.490 33.973 -43.929 1.00 45.53 345 THR A CA 1
ATOM 2756 C C . THR A 1 345 ? 7.548 33.428 -42.494 1.00 45.53 345 THR A C 1
ATOM 2758 O O . THR A 1 345 ? 7.613 32.226 -42.253 1.00 45.53 345 THR A O 1
ATOM 2761 N N . LEU A 1 346 ? 7.539 34.338 -41.512 1.00 47.66 346 LEU A N 1
ATOM 2762 C CA . LEU A 1 346 ? 7.388 34.015 -40.088 1.00 47.66 346 LEU A CA 1
ATOM 2763 C C . LEU A 1 346 ? 5.922 33.669 -39.806 1.00 47.66 346 LEU A C 1
ATOM 2765 O O . LEU A 1 346 ? 5.051 34.529 -39.936 1.00 47.66 346 LEU A O 1
ATOM 2769 N N . THR A 1 347 ? 5.644 32.439 -39.383 1.00 49.41 347 THR A N 1
ATOM 2770 C CA . THR A 1 347 ? 4.299 32.005 -38.977 1.00 49.41 347 THR A CA 1
ATOM 2771 C C . THR A 1 347 ? 4.192 31.927 -37.452 1.00 49.41 347 THR A C 1
ATOM 2773 O O . THR A 1 347 ? 5.020 31.301 -36.788 1.00 49.41 347 THR A O 1
ATOM 2776 N N . LYS A 1 348 ? 3.162 32.566 -36.874 1.00 46.59 348 LYS A N 1
ATOM 2777 C CA . LYS A 1 348 ? 2.759 32.380 -35.467 1.00 46.59 348 LYS A CA 1
ATOM 2778 C C . LYS A 1 348 ? 2.030 31.040 -35.357 1.00 46.59 348 LYS A C 1
ATOM 2780 O O . LYS A 1 348 ? 0.886 30.958 -35.791 1.00 46.59 348 LYS A O 1
ATOM 2785 N N . SER A 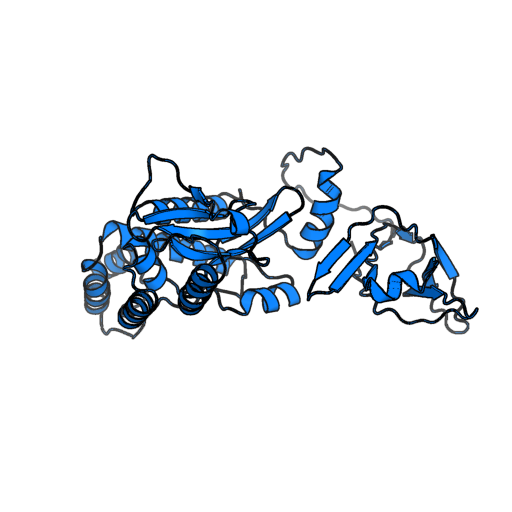1 349 ? 2.665 29.995 -34.831 1.00 45.53 349 SER A N 1
ATOM 2786 C CA . SER A 1 349 ? 2.009 28.680 -34.729 1.00 45.53 349 SER A CA 1
ATOM 2787 C C . SER A 1 349 ? 2.600 27.760 -33.656 1.00 45.53 349 SER A C 1
ATOM 2789 O O . SER A 1 349 ? 2.854 26.587 -33.920 1.00 45.53 349 SER A O 1
ATOM 2791 N N . LEU A 1 350 ? 2.833 28.270 -32.448 1.00 46.16 350 LEU A N 1
ATOM 2792 C CA . LEU A 1 350 ? 3.112 27.419 -31.292 1.00 46.16 350 LEU A CA 1
ATOM 2793 C C . LEU A 1 350 ? 2.204 27.839 -30.139 1.00 46.16 350 LEU A C 1
ATOM 2795 O O . LEU A 1 350 ? 2.125 29.028 -29.823 1.00 46.16 350 LEU A O 1
ATOM 2799 N N . ASP A 1 351 ? 1.525 26.868 -29.529 1.00 39.69 351 ASP A N 1
ATOM 2800 C CA . ASP A 1 351 ? 0.842 27.068 -28.254 1.00 39.69 351 ASP A CA 1
ATOM 2801 C C . ASP A 1 351 ? 1.912 27.261 -27.177 1.00 39.69 351 ASP A C 1
ATOM 2803 O O . ASP A 1 351 ? 2.627 26.333 -26.799 1.00 39.69 351 ASP A O 1
ATOM 2807 N N . VAL A 1 352 ? 2.068 28.506 -26.729 1.00 42.50 352 VAL A N 1
ATOM 2808 C CA . VAL A 1 352 ? 3.027 28.878 -25.689 1.00 42.50 352 VAL A CA 1
ATOM 2809 C C . VAL A 1 352 ? 2.254 29.199 -24.422 1.00 42.50 352 VAL A C 1
ATOM 2811 O O . VAL A 1 352 ? 1.504 30.174 -24.362 1.00 42.50 352 VAL A O 1
ATOM 2814 N N . SER A 1 353 ? 2.462 28.389 -23.393 1.00 38.94 353 SER A N 1
ATOM 2815 C CA . SER A 1 353 ? 1.919 28.638 -22.061 1.00 38.94 353 SER A CA 1
ATOM 2816 C C . SER A 1 353 ? 2.828 29.623 -21.324 1.00 38.94 353 SER A C 1
ATOM 2818 O O . SER A 1 353 ? 3.948 29.274 -20.949 1.00 38.94 353 SER A O 1
ATOM 2820 N N . PHE A 1 354 ? 2.360 30.851 -21.097 1.00 37.16 354 PHE A N 1
ATOM 2821 C CA . PHE A 1 354 ? 3.051 31.812 -20.233 1.00 37.16 354 PHE A CA 1
ATOM 2822 C C . PHE A 1 354 ? 2.618 31.624 -18.780 1.00 37.16 354 PHE A C 1
ATOM 2824 O O . PHE A 1 354 ? 1.428 31.563 -18.478 1.00 37.16 354 PHE A O 1
ATOM 2831 N N . LEU A 1 355 ? 3.593 31.534 -17.877 1.00 33.62 355 LEU A N 1
ATOM 2832 C CA . LEU A 1 355 ? 3.371 31.654 -16.440 1.00 33.62 355 LEU A CA 1
ATOM 2833 C C . LEU A 1 355 ? 3.797 33.062 -16.030 1.00 33.62 355 LEU A C 1
ATOM 2835 O O . LEU A 1 355 ? 4.993 33.336 -15.918 1.00 33.62 355 LEU A O 1
ATOM 2839 N N . ASP A 1 356 ? 2.824 33.947 -15.829 1.00 30.09 356 ASP A N 1
ATOM 2840 C CA . ASP A 1 356 ? 3.079 35.260 -15.244 1.00 30.09 356 ASP A CA 1
ATOM 2841 C C . ASP A 1 356 ? 3.378 35.104 -13.748 1.00 30.09 356 ASP A C 1
ATOM 2843 O O . ASP A 1 356 ? 2.607 34.501 -12.998 1.00 30.09 356 ASP A O 1
ATOM 2847 N N . TYR A 1 357 ? 4.499 35.671 -13.307 1.00 31.73 357 TYR A N 1
ATOM 2848 C CA . TYR A 1 357 ? 4.821 35.834 -11.894 1.00 31.73 357 TYR A CA 1
ATOM 2849 C C . TYR A 1 357 ? 4.975 37.328 -11.600 1.00 31.73 357 TYR A C 1
ATOM 2851 O O . TYR A 1 357 ? 5.860 37.977 -12.153 1.00 31.73 357 TYR A O 1
ATOM 2859 N N . MET A 1 358 ? 4.131 37.861 -10.714 1.00 22.95 358 MET A N 1
ATOM 2860 C CA . MET A 1 358 ? 4.439 39.087 -9.973 1.00 22.95 358 MET A CA 1
ATOM 2861 C C . MET A 1 358 ? 5.112 38.672 -8.662 1.00 22.95 358 MET A C 1
ATOM 2863 O O . MET A 1 358 ? 4.583 37.798 -7.970 1.00 22.95 358 MET A O 1
ATOM 2867 N N . PHE A 1 359 ? 6.273 39.250 -8.358 1.00 29.88 359 PHE A N 1
ATOM 2868 C CA . PHE A 1 359 ? 6.897 39.158 -7.037 1.00 29.88 359 PHE A CA 1
ATOM 2869 C C . PHE A 1 359 ? 6.504 40.361 -6.190 1.00 29.88 359 PHE A C 1
ATOM 2871 O O . PHE A 1 359 ? 6.424 41.466 -6.771 1.00 29.88 359 PHE A O 1
#

InterPro domains:
  IPR037883 Knr4/Smi1-like domain superfamily [SSF160631] (67-188)

Organism: Selaginella moellendorffii (NCBI:txid88036)

Radius of gyration: 26.33 Å; chains: 1; bounding box: 54×70×76 Å

Foldseek 3Di:
DVLCVVCCQQQVDNAQAALVRHHDPDSVVNCCRNCVQPVVADSVLLSLLLVLLVLLQVLCVVVVQPQGFAAADDPVVVVVLCVLLVAAAQRNVNSNNSNTQKTDPCLVVVCVVVLRRAASLGWDDDPLDIWHKTFHGSVCQRVVQVVCVVQAPPADSQWTWGMATPVRQWTWTARRVFRWIWIDDNCCRPPVDIHTPADPVQTGSRRSSVSSVVSSCCSVVVVDDDDSRVVVCSVVVNVPVVDDDDDDDDDDDDDDDDDDPWFKWKWKAKDWPVCPVQFQKKWKWKFDDDPPDTDIDTPDIDGDDPPDFDWDDDPNTTIGIDIDIDIDPDPPIDIAMWTAGPPGDIDRDGDTDTDGDDD

pLDDT: mean 70.3, std 22.55, range [22.95, 98.19]